Protein 7XFD (pdb70)

Secondary structure (DSSP, 8-state):
-------TT-EEEEEETT-HHHH-TT-SSS-HHHHSEEPPTTSEEEETTTEEEE-TT--HHHHHHHHHHHHTTTSSS--EEEEEEE--S-EEEEEESBTT-EEEE--SS--BHHHHHHHTT-B-TTB-TTSEEEEETTEEEEE-HHHHHHS--TTS--B--TT-EEEE-B-/-------TT-EEEEEETT-HHHH-TT-SSS-HHHHSEEPPTTSEEEETTTEEEE-TT--HHHHHHHHHHHHTTTSSS--EEEEEEE--S-EEEEEESBSS-EEEE--SS--BHHHHHHHTT-B-TTB-TTSEEEEETTEEEEE-HHHHHHS---SS--B--TT-EEEE-B-

Structure (mmCIF, N/CA/C/O backbone):
data_7XFD
#
_entry.id   7XFD
#
_cell.length_a   96.895
_cell.length_b   96.895
_cell.length_c   220.174
_cell.angle_alpha   90.000
_cell.angle_beta   90.000
_cell.angle_gamma   90.000
#
_symmetry.space_group_name_H-M   'I 4 2 2'
#
loop_
_entity.id
_entity.type
_entity.pdbx_description
1 polymer 'Polysaccharide export protein'
2 water water
#
loop_
_atom_site.group_PDB
_atom_site.id
_atom_site.type_symbol
_atom_site.label_atom_id
_atom_site.label_alt_id
_atom_site.label_comp_id
_atom_site.label_asym_id
_atom_site.label_entity_id
_atom_site.label_seq_id
_atom_site.pdbx_PDB_ins_code
_atom_site.Cartn_x
_atom_site.Cartn_y
_atom_site.Cartn_z
_atom_site.occupancy
_atom_site.B_iso_or_equiv
_atom_site.auth_seq_id
_atom_site.auth_comp_id
_atom_site.auth_asym_id
_atom_site.auth_atom_id
_atom_site.pdbx_PDB_model_num
ATOM 1 N N . ASN A 1 15 ? 19.73320 22.77501 33.05637 1.000 42.01893 82 ASN A N 1
ATOM 2 C CA . ASN A 1 15 ? 20.25869 21.45909 33.38575 1.000 39.93190 82 ASN A CA 1
ATOM 3 C C . ASN A 1 15 ? 21.75260 21.35988 33.08365 1.000 41.72806 82 ASN A C 1
ATOM 4 O O . ASN A 1 15 ? 22.42237 20.42919 33.54294 1.000 41.83147 82 ASN A O 1
ATOM 9 N N . TYR A 1 16 ? 22.27376 22.31391 32.31025 1.000 40.55283 83 TYR A N 1
ATOM 10 C CA . TYR A 1 16 ? 23.69016 22.30578 31.95950 1.000 35.14333 83 TYR A CA 1
ATOM 11 C C . TYR A 1 16 ? 24.54280 22.49580 33.21141 1.000 30.86212 83 TYR A C 1
ATOM 12 O O . TYR A 1 16 ? 24.34335 23.45195 33.96909 1.000 28.75039 83 TYR A O 1
ATOM 21 N N . GLN A 1 17 ? 25.51415 21.59917 33.40517 1.000 26.99023 84 GLN A N 1
ATOM 22 C CA . GLN A 1 17 ? 26.26803 21.48763 34.64941 1.000 28.74015 84 GLN A CA 1
ATOM 23 C C . GLN A 1 17 ? 27.73147 21.31013 34.24688 1.000 25.52470 84 GLN A C 1
ATOM 24 O O . GLN A 1 17 ? 28.05392 20.35021 33.54281 1.000 26.74552 84 GLN A O 1
ATOM 30 N N . TYR A 1 18 ? 28.62496 22.20955 34.65563 1.000 21.63837 85 TYR A N 1
ATOM 31 C CA . TYR A 1 18 ? 30.04449 21.94946 34.43051 1.000 17.78864 85 TYR A CA 1
ATOM 32 C C . TYR A 1 18 ? 30.58322 21.02514 35.51800 1.000 19.27654 85 TYR A C 1
ATOM 33 O O . TYR A 1 18 ? 30.09418 21.01755 36.65034 1.000 18.58454 85 TYR A O 1
ATOM 42 N N . ARG A 1 19 ? 31.58879 20.22713 35.16009 1.000 16.48214 86 ARG A N 1
ATOM 43 C CA . ARG A 1 19 ? 32.23309 19.32538 36.10287 1.000 18.83315 86 ARG A CA 1
ATOM 44 C C . ARG A 1 19 ? 33.74113 19.48719 36.00822 1.000 18.75513 86 ARG A C 1
ATOM 45 O O . ARG A 1 19 ? 34.30439 19.48494 34.90792 1.000 15.38144 86 ARG A O 1
ATOM 53 N N . VAL A 1 20 ? 34.38207 19.60660 37.17393 1.000 15.71311 87 VAL A N 1
ATOM 54 C CA . VAL A 1 20 ? 35.80051 19.92487 37.24726 1.000 15.82720 87 VAL A CA 1
ATOM 55 C C . VAL A 1 20 ? 36.62470 18.82473 36.59373 1.000 15.30898 87 VAL A C 1
ATOM 56 O O . VAL A 1 20 ? 36.31631 17.63152 36.70757 1.000 15.14169 87 VAL A O 1
ATOM 60 N N . GLY A 1 21 ? 37.66825 19.22824 35.87673 1.000 15.70734 88 GLY A N 1
ATOM 61 C CA . GLY A 1 21 ? 38.60732 18.28953 35.31658 1.000 18.60540 88 GLY A CA 1
ATOM 62 C C . GLY A 1 21 ? 40.02602 18.59708 35.74924 1.000 17.09425 88 GLY A C 1
ATOM 63 O O . GLY A 1 21 ? 40.30516 19.64687 36.33858 1.000 15.01034 88 GLY A O 1
ATOM 64 N N . PRO A 1 22 ? 40.95348 17.68594 35.45500 1.000 19.22238 89 PRO A N 1
ATOM 65 C CA . PRO A 1 22 ? 42.35486 17.90269 35.84581 1.000 18.01468 89 PRO A CA 1
ATOM 66 C C . PRO A 1 22 ? 42.95019 19.11369 35.14350 1.000 15.94070 89 PRO A C 1
ATOM 67 O O . PRO A 1 22 ? 42.70213 19.35305 33.96048 1.000 14.59474 89 PRO A O 1
ATOM 71 N N . GLY A 1 23 ? 43.74974 19.87818 35.88640 1.000 17.28795 90 GLY A N 1
ATOM 72 C CA . GLY A 1 23 ? 44.32556 21.10957 35.39729 1.000 15.25452 90 GLY A CA 1
ATOM 73 C C . GLY A 1 23 ? 43.52460 22.35836 35.71601 1.000 15.43359 90 GLY A C 1
ATOM 74 O O . GLY A 1 23 ? 44.08094 23.46288 35.65177 1.000 15.52942 90 GLY A O 1
ATOM 75 N N . ASP A 1 24 ? 42.23722 22.21864 36.04118 1.000 15.81136 91 ASP A N 1
ATOM 76 C CA . ASP A 1 24 ? 41.45567 23.36244 36.49488 1.000 14.19997 91 ASP A CA 1
ATOM 77 C C . ASP A 1 24 ? 42.09637 23.97168 37.73512 1.000 16.05319 91 ASP A C 1
ATOM 78 O O . ASP A 1 24 ? 42.73769 23.28285 38.53236 1.000 17.17405 91 ASP A O 1
ATOM 83 N N . VAL A 1 25 ? 41.91546 25.27671 37.89997 1.000 15.82592 92 VAL A N 1
ATOM 84 C CA . VAL A 1 25 ? 42.35337 25.98472 39.09494 1.000 15.79150 92 VAL A CA 1
ATOM 85 C C . VAL A 1 25 ? 41.11000 26.46122 39.82709 1.000 15.30170 92 VAL A C 1
ATOM 86 O O . VAL A 1 25 ? 40.35111 27.28495 39.30197 1.000 14.66403 92 VAL A O 1
ATOM 90 N N . LEU A 1 26 ? 40.90615 25.95829 41.03882 1.000 14.63093 93 LEU A N 1
ATOM 91 C CA . LEU A 1 26 ? 39.71559 26.28023 41.80798 1.000 15.50946 93 LEU A CA 1
ATOM 92 C C . LEU A 1 26 ? 40.01220 27.37345 42.82628 1.000 16.48032 93 LEU A C 1
ATOM 93 O O . LEU A 1 26 ? 41.15256 27.55680 43.26267 1.000 14.00936 93 LEU A O 1
ATOM 98 N N . ASN A 1 27 ? 38.96042 28.10013 43.19394 1.000 13.81675 94 ASN A N 1
ATOM 99 C CA . ASN A 1 27 ? 39.03589 29.21909 44.11916 1.000 12.80418 94 ASN A CA 1
ATOM 100 C C . ASN A 1 27 ? 38.04562 28.95459 45.24399 1.000 14.70052 94 ASN A C 1
ATOM 101 O O . ASN A 1 27 ? 36.83732 28.86448 45.00285 1.000 14.16802 94 ASN A O 1
ATOM 106 N N . VAL A 1 28 ? 38.55702 28.80636 46.46223 1.000 12.53217 95 VAL A N 1
ATOM 107 C CA . VAL A 1 28 ? 37.75315 28.46498 47.63053 1.000 13.62790 95 VAL A CA 1
ATOM 108 C C . VAL A 1 28 ? 37.67348 29.69115 48.52711 1.000 12.48679 95 VAL A C 1
ATOM 109 O O . VAL A 1 28 ? 38.70479 30.22825 48.95046 1.000 10.50078 95 VAL A O 1
ATOM 113 N N . THR A 1 29 ? 36.45644 30.12676 48.83113 1.000 10.66079 96 THR A N 1
ATOM 114 C CA . THR A 1 29 ? 36.23266 31.27756 49.69915 1.000 12.39546 96 THR A CA 1
ATOM 115 C C . THR A 1 29 ? 35.72214 30.77417 51.04321 1.000 13.32582 96 THR A C 1
ATOM 116 O O . THR A 1 29 ? 34.72859 30.04170 51.09682 1.000 12.21302 96 THR A O 1
ATOM 120 N N . VAL A 1 30 ? 36.41531 31.14409 52.11981 1.000 12.62263 97 VAL A N 1
ATOM 121 C CA . VAL A 1 30 ? 36.01752 30.78867 53.47743 1.000 11.14254 97 VAL A CA 1
ATOM 122 C C . VAL A 1 30 ? 35.82409 32.09482 54.23328 1.000 11.83216 97 VAL A C 1
ATOM 123 O O . VAL A 1 30 ? 36.79489 32.72018 54.67552 1.000 11.43053 97 VAL A O 1
ATOM 127 N N . TRP A 1 31 ? 34.57267 32.51777 54.38068 1.000 11.73159 98 TRP A N 1
ATOM 128 C CA . TRP A 1 31 ? 34.30725 33.78542 55.04342 1.000 14.42809 98 TRP A CA 1
ATOM 129 C C . TRP A 1 31 ? 34.81196 33.73832 56.47981 1.000 14.84896 98 TRP A C 1
ATOM 130 O O . TRP A 1 31 ? 34.79972 32.68839 57.13177 1.000 13.79475 98 TRP A O 1
ATOM 141 N N . ASP A 1 32 ? 35.30262 34.88681 56.94614 1.000 13.70798 99 ASP A N 1
ATOM 142 C CA . ASP A 1 32 ? 35.91499 35.08791 58.25658 1.000 16.90099 99 ASP A CA 1
ATOM 143 C C . ASP A 1 32 ? 37.28125 34.42471 58.37671 1.000 17.48418 99 ASP A C 1
ATOM 144 O O . ASP A 1 32 ? 37.83489 34.37181 59.47960 1.000 15.95527 99 ASP A O 1
ATOM 149 N N . HIS A 1 33 ? 37.85299 33.92561 57.28058 1.000 14.46332 100 HIS A N 1
ATOM 150 C CA . HIS A 1 33 ? 39.13456 33.21682 57.32235 1.000 14.95390 100 HIS A CA 1
ATOM 151 C C . HIS A 1 33 ? 39.98924 33.60309 56.12402 1.000 15.44806 100 HIS A C 1
ATOM 152 O O . HIS A 1 33 ? 40.22879 32.79615 55.21603 1.000 15.49998 100 HIS A O 1
ATOM 159 N N . PRO A 1 34 ? 40.49693 34.84051 56.10534 1.000 12.78111 101 PRO A N 1
ATOM 160 C CA . PRO A 1 34 ? 41.36567 35.25830 54.99109 1.000 11.80154 101 PRO A CA 1
ATOM 161 C C . PRO A 1 34 ? 42.67882 34.49959 54.93539 1.000 14.40355 101 PRO A C 1
ATOM 162 O O . PRO A 1 34 ? 43.31584 34.47038 53.87172 1.000 11.48635 101 PRO A O 1
ATOM 166 N N . GLU A 1 35 ? 43.10430 33.88362 56.04459 1.000 14.34253 102 GLU A N 1
ATOM 167 C CA . GLU A 1 35 ? 44.28051 33.02207 56.02343 1.000 14.67404 102 GLU A CA 1
ATOM 168 C C . GLU A 1 35 ? 44.06472 31.79046 55.15172 1.000 16.01367 102 GLU A C 1
ATOM 169 O O . GLU A 1 35 ? 45.04170 31.20615 54.66344 1.000 15.83446 102 GLU A O 1
ATOM 175 N N . LEU A 1 36 ? 42.81064 31.38663 54.94973 1.000 13.32405 103 LEU A N 1
ATOM 176 C CA . LEU A 1 36 ? 42.43893 30.31558 54.03473 1.000 12.58299 103 LEU A CA 1
ATOM 177 C C . LEU A 1 36 ? 42.06198 30.83163 52.65184 1.000 14.95403 103 LEU A C 1
ATOM 178 O O . LEU A 1 36 ? 42.47965 30.25134 51.64383 1.000 12.73055 103 LEU A O 1
ATOM 183 N N . THR A 1 37 ? 41.29388 31.92375 52.58640 1.000 14.12078 104 THR A N 1
ATOM 184 C CA . THR A 1 37 ? 40.83812 32.44359 51.30152 1.000 14.07929 104 THR A CA 1
ATOM 185 C C . THR A 1 37 ? 41.98418 33.05727 50.51022 1.000 14.29256 104 THR A C 1
ATOM 186 O O . THR A 1 37 ? 42.05343 32.90184 49.28452 1.000 13.94199 104 THR A O 1
ATOM 190 N N . THR A 1 38 ? 42.88118 33.77149 51.18564 1.000 14.97979 105 THR A N 1
ATOM 191 C CA . THR A 1 38 ? 43.98407 34.47904 50.53713 1.000 13.80690 105 THR A CA 1
ATOM 192 C C . THR A 1 38 ? 45.28798 34.17810 51.26600 1.000 15.33898 105 THR A C 1
ATOM 193 O O . THR A 1 38 ? 45.84617 35.03991 51.95645 1.000 14.23492 105 THR A O 1
ATOM 197 N N . PRO A 1 39 ? 45.81245 32.95756 51.11975 1.000 15.81368 106 PRO A N 1
ATOM 198 C CA . PRO A 1 39 ? 47.08025 32.63459 51.78983 1.000 15.47420 106 PRO A CA 1
ATOM 199 C C . PRO A 1 39 ? 48.26519 33.40144 51.22938 1.000 15.45888 106 PRO A C 1
ATOM 200 O O . PRO A 1 39 ? 49.24171 33.62236 51.95737 1.000 7.62883 106 PRO A O 1
ATOM 204 N N . ALA A 1 40 ? 48.21157 33.81823 49.96291 1.000 10.42209 107 ALA A N 1
ATOM 205 C CA . ALA A 1 40 ? 49.29199 34.57496 49.34525 1.000 11.11361 107 ALA A CA 1
ATOM 206 C C . ALA A 1 40 ? 48.95484 36.05596 49.19626 1.000 13.86567 107 ALA A C 1
ATOM 207 O O . ALA A 1 40 ? 49.56340 36.74441 48.36889 1.000 16.23494 107 ALA A O 1
ATOM 209 N N . GLY A 1 41 ? 48.00314 36.56431 49.98641 1.000 13.85346 108 GLY A N 1
ATOM 210 C CA . GLY A 1 41 ? 47.62465 37.96364 49.92210 1.000 12.84935 108 GLY A CA 1
ATOM 211 C C . GLY A 1 41 ? 46.46361 38.23412 48.97999 1.000 13.75234 108 GLY A C 1
ATOM 212 O O . GLY A 1 41 ? 45.91699 37.34572 48.31909 1.000 13.84097 108 GLY A O 1
ATOM 213 N N . GLN A 1 42 ? 46.09921 39.51403 48.91228 1.000 13.57554 109 GLN A N 1
ATOM 214 C CA . GLN A 1 42 ? 44.92856 39.98665 48.18516 1.000 16.71527 109 GLN A CA 1
ATOM 215 C C . GLN A 1 42 ? 45.23089 40.47352 46.77478 1.000 17.05773 109 GLN A C 1
ATOM 216 O O . GLN A 1 42 ? 44.28727 40.71838 46.01565 1.000 18.68523 109 GLN A O 1
ATOM 222 N N . TYR A 1 43 ? 46.50599 40.64533 46.41310 1.000 17.41480 110 TYR A N 1
ATOM 223 C CA . TYR A 1 43 ? 46.84588 41.31364 45.15776 1.000 19.75988 110 TYR A CA 1
ATOM 224 C C . TYR A 1 43 ? 46.84006 40.34703 43.97924 1.000 20.14620 110 TYR A C 1
ATOM 225 O O . TYR A 1 43 ? 46.26613 40.65053 42.92839 1.000 20.92610 110 TYR A O 1
ATOM 234 N N . ARG A 1 44 ? 47.48844 39.19201 44.12507 1.000 18.24612 111 ARG A N 1
ATOM 235 C CA . ARG A 1 44 ? 47.54252 38.23208 43.03168 1.000 17.81852 111 ARG A CA 1
ATOM 236 C C . ARG A 1 44 ? 46.14341 37.73585 42.68317 1.000 16.96308 111 ARG A C 1
ATOM 237 O O . ARG A 1 44 ? 45.26526 37.62610 43.54237 1.000 19.38595 111 ARG A O 1
ATOM 245 N N . SER A 1 45 ? 45.94134 37.44177 41.40170 1.000 18.59196 112 SER A N 1
ATOM 246 C CA . SER A 1 45 ? 44.64824 36.97494 40.92632 1.000 22.72153 112 SER A CA 1
ATOM 247 C C . SER A 1 45 ? 44.32226 35.59923 41.50496 1.000 21.51719 112 SER A C 1
ATOM 248 O O . SER A 1 45 ? 45.20363 34.85228 41.94490 1.000 19.24653 112 SER A O 1
ATOM 251 N N . SER A 1 46 ? 43.02847 35.26349 41.49645 1.000 18.79779 113 SER A N 1
ATOM 252 C CA . SER A 1 46 ? 42.61501 33.97287 42.03823 1.000 21.50032 113 SER A CA 1
ATOM 253 C C . SER A 1 46 ? 43.18413 32.81965 41.22318 1.000 19.75847 113 SER A C 1
ATOM 254 O O . SER A 1 46 ? 43.40031 31.72747 41.76000 1.000 18.16590 113 SER A O 1
ATOM 257 N N . SER A 1 47 ? 43.45554 33.04150 39.93571 1.000 21.55060 114 SER A N 1
ATOM 258 C CA . SER A 1 47 ? 44.05061 31.97601 39.13526 1.000 25.63080 114 SER A CA 1
ATOM 259 C C . SER A 1 47 ? 45.49871 31.71684 39.53606 1.000 21.17303 114 SER A C 1
ATOM 260 O O . SER A 1 47 ? 45.94862 30.56653 39.50351 1.000 23.40944 114 SER A O 1
ATOM 263 N N . ASP A 1 48 ? 46.23095 32.75766 39.93779 1.000 20.73806 115 ASP A N 1
ATOM 264 C CA . ASP A 1 48 ? 47.62113 32.62357 40.35514 1.000 21.09096 115 ASP A CA 1
ATOM 265 C C . ASP A 1 48 ? 47.78222 32.19315 41.80983 1.000 23.77425 115 ASP A C 1
ATOM 266 O O . ASP A 1 48 ? 48.91041 31.91324 42.23185 1.000 23.40933 115 ASP A O 1
ATOM 271 N N . THR A 1 49 ? 46.69398 32.13077 42.58389 1.000 19.88965 116 THR A N 1
ATOM 272 C CA . THR A 1 49 ? 46.74739 31.70950 43.97758 1.000 19.71623 116 THR A CA 1
ATOM 273 C C . THR A 1 49 ? 45.85721 30.51103 44.27490 1.000 21.41942 116 THR A C 1
ATOM 274 O O . THR A 1 49 ? 45.81493 30.06341 45.42500 1.000 23.56462 116 THR A O 1
ATOM 278 N N . GLY A 1 50 ? 45.15163 29.97916 43.28218 1.000 21.29955 117 GLY A N 1
ATOM 279 C CA . GLY A 1 50 ? 44.13848 28.97629 43.51266 1.000 20.07681 117 GLY A CA 1
ATOM 280 C C . GLY A 1 50 ? 44.69913 27.57299 43.65609 1.000 21.05412 117 GLY A C 1
ATOM 281 O O . GLY A 1 50 ? 45.90744 27.34009 43.71941 1.000 18.44709 117 GLY A O 1
ATOM 282 N N . ASN A 1 51 ? 43.77574 26.61506 43.69141 1.000 19.11985 118 ASN A N 1
ATOM 283 C CA . ASN A 1 51 ? 44.08140 25.22491 44.00570 1.000 16.82097 118 ASN A CA 1
ATOM 284 C C . ASN A 1 51 ? 44.11704 24.42463 42.70763 1.000 15.85881 118 ASN A C 1
ATOM 285 O O . ASN A 1 51 ? 43.09385 24.27817 42.03234 1.000 16.84593 118 ASN A O 1
ATOM 290 N N . TRP A 1 52 ? 45.29122 23.90514 42.36364 1.000 14.45021 119 TRP A N 1
ATOM 291 C CA . TRP A 1 52 ? 45.43524 23.12904 41.13899 1.000 17.81472 119 T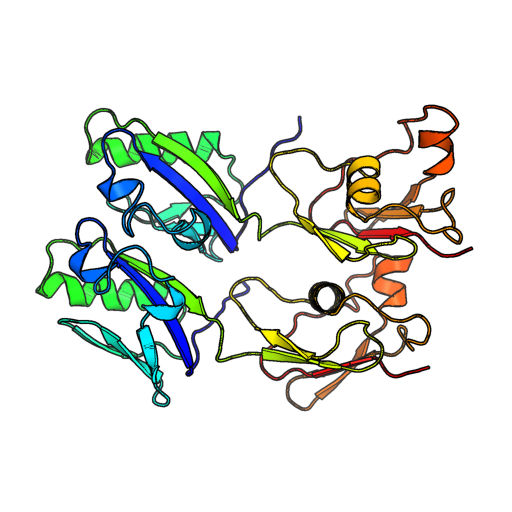RP A CA 1
ATOM 292 C C . TRP A 1 52 ? 44.84224 21.73838 41.31771 1.000 16.72958 119 TRP A C 1
ATOM 293 O O . TRP A 1 52 ? 45.09549 21.06637 42.32375 1.000 17.52661 119 TRP A O 1
ATOM 304 N N . VAL A 1 53 ? 44.07148 21.29630 40.33164 1.000 14.27650 120 VAL A N 1
ATOM 305 C CA . VAL A 1 53 ? 43.56243 19.93036 40.29961 1.000 13.33147 120 VAL A CA 1
ATOM 306 C C . VAL A 1 53 ? 44.62145 19.04534 39.65305 1.000 14.15388 120 VAL A C 1
ATOM 307 O O . VAL A 1 53 ? 45.00596 19.26681 38.49977 1.000 15.30786 120 VAL A O 1
ATOM 311 N N . GLN A 1 54 ? 45.09597 18.04758 40.39986 1.000 16.51728 121 GLN A N 1
ATOM 312 C CA . GLN A 1 54 ? 46.14967 17.14422 39.96052 1.000 17.33985 121 GLN A CA 1
ATOM 313 C C . GLN A 1 54 ? 45.61076 16.09074 38.99005 1.000 18.68614 121 GLN A C 1
ATOM 314 O O . GLN A 1 54 ? 44.39878 15.87682 38.89926 1.000 18.87837 121 GLN A O 1
ATOM 320 N N . PRO A 1 55 ? 46.49690 15.42092 38.24177 1.000 19.02077 122 PRO A N 1
ATOM 321 C CA . PRO A 1 55 ? 46.01986 14.44313 37.24623 1.000 21.38975 122 PRO A CA 1
ATOM 322 C C . PRO A 1 55 ? 45.16697 13.32406 37.82225 1.000 18.58657 122 PRO A C 1
ATOM 323 O O . PRO A 1 55 ? 44.28808 12.81226 37.11767 1.000 19.78139 122 PRO A O 1
ATOM 327 N N . ASP A 1 56 ? 45.38912 12.92725 39.07463 1.000 18.80432 123 ASP A N 1
ATOM 328 C CA . ASP A 1 56 ? 44.57331 11.88394 39.68149 1.000 21.10608 123 ASP A CA 1
ATOM 329 C C . ASP A 1 56 ? 43.20176 12.38831 40.10954 1.000 21.71611 123 ASP A C 1
ATOM 330 O O . ASP A 1 56 ? 42.42852 11.62067 40.69145 1.000 20.92037 123 ASP A O 1
ATOM 335 N N . GLY A 1 57 ? 42.88653 13.65454 39.84120 1.000 21.67398 124 GLY A N 1
ATOM 336 C CA . GLY A 1 57 ? 41.57465 14.19840 40.10509 1.000 19.59876 124 GLY A CA 1
ATOM 337 C C . GLY A 1 57 ? 41.42004 14.89641 41.43498 1.000 18.76178 124 GLY A C 1
ATOM 338 O O . GLY A 1 57 ? 40.32056 15.38182 41.73528 1.000 18.55229 124 GLY A O 1
ATOM 339 N N . THR A 1 58 ? 42.47606 14.96921 42.23530 1.000 17.92773 125 THR A N 1
ATOM 340 C CA . THR A 1 58 ? 42.40743 15.54952 43.56419 1.000 17.54470 125 THR A CA 1
ATOM 341 C C . THR A 1 58 ? 43.05928 16.92365 43.58860 1.000 18.32108 125 THR A C 1
ATOM 342 O O . THR A 1 58 ? 43.87206 17.27614 42.72775 1.000 16.75204 125 THR A O 1
ATOM 346 N N . MET A 1 59 ? 42.67452 17.69882 44.59605 1.000 17.17117 126 MET A N 1
ATOM 347 C CA . MET A 1 59 ? 43.36008 18.92252 44.96512 1.000 16.35762 126 MET A CA 1
ATOM 348 C C . MET A 1 59 ? 43.67733 18.84930 46.44943 1.000 16.49870 126 MET A C 1
ATOM 349 O O . MET A 1 59 ? 42.99822 18.15498 47.20940 1.000 15.66709 126 MET A O 1
ATOM 354 N N . PHE A 1 60 ? 44.71368 19.56468 46.86223 1.000 18.46307 127 PHE A N 1
ATOM 355 C CA . PHE A 1 60 ? 45.00498 19.70815 48.27889 1.000 16.89804 127 PHE A CA 1
ATOM 356 C C . PHE A 1 60 ? 44.24663 20.91064 48.82196 1.000 14.66384 127 PHE A C 1
ATOM 357 O O . PHE A 1 60 ? 44.22999 21.97843 48.19957 1.000 12.28388 127 PHE A O 1
ATOM 365 N N . TYR A 1 61 ? 43.60153 20.72689 49.97003 1.000 13.11276 128 TYR A N 1
ATOM 366 C CA . TYR A 1 61 ? 43.10768 21.85957 50.72615 1.000 13.18632 128 TYR A CA 1
ATOM 367 C C . TYR A 1 61 ? 43.61554 21.74153 52.15554 1.000 11.72496 128 TYR A C 1
ATOM 368 O O . TYR A 1 61 ? 43.65397 20.63207 52.70756 1.000 12.85209 128 TYR A O 1
ATOM 377 N N . PRO A 1 62 ? 44.03084 22.85161 52.76920 1.000 11.61341 129 PRO A N 1
ATOM 378 C CA . PRO A 1 62 ? 44.65253 22.77583 54.09793 1.000 13.76219 129 PRO A CA 1
ATOM 379 C C . PRO A 1 62 ? 43.73567 22.12331 55.12475 1.000 14.69728 129 PRO A C 1
ATOM 380 O O . PRO A 1 62 ? 42.50931 22.25003 55.06101 1.000 10.43126 129 PRO A O 1
ATOM 384 N N . TYR A 1 63 ? 44.36005 21.39970 56.05981 1.000 14.40311 130 TYR A N 1
ATOM 385 C CA . TYR A 1 63 ? 43.72178 20.72196 57.18806 1.000 17.42193 130 TYR A CA 1
ATOM 386 C C . TYR A 1 63 ? 42.94225 19.47848 56.76682 1.000 17.56473 130 TYR A C 1
ATOM 387 O O . TYR A 1 63 ? 43.07040 18.42299 57.39696 1.000 17.09811 130 TYR A O 1
ATOM 396 N N . ILE A 1 64 ? 42.14686 19.56805 55.70299 1.000 15.84537 131 ILE A N 1
ATOM 397 C CA . ILE A 1 64 ? 41.32901 18.42363 55.32124 1.000 14.86845 131 ILE A CA 1
ATOM 398 C C . ILE A 1 64 ? 42.06171 17.46058 54.39700 1.000 15.04164 131 ILE A C 1
ATOM 399 O O . ILE A 1 64 ? 41.62665 16.30885 54.25232 1.000 17.44583 131 ILE A O 1
ATOM 404 N N . GLY A 1 65 ? 43.16640 17.88567 53.78689 1.000 13.43456 132 GLY A N 1
ATOM 405 C CA . GLY A 1 65 ? 43.93562 17.01327 52.92465 1.000 14.23938 132 GLY A CA 1
ATOM 406 C C . GLY A 1 65 ? 43.47002 17.00404 51.48125 1.000 17.46343 132 GLY A C 1
ATOM 407 O O . GLY A 1 65 ? 43.09055 18.04444 50.93361 1.000 14.39805 132 GLY A O 1
ATOM 408 N N . LYS A 1 66 ? 43.49113 15.83142 50.85201 1.000 15.16272 133 LYS A N 1
ATOM 409 C CA . LYS A 1 66 ? 43.14930 15.73338 49.44266 1.000 18.28096 133 LYS A CA 1
ATOM 410 C C . LYS A 1 66 ? 41.64115 15.67520 49.24073 1.000 18.25316 133 LYS A C 1
ATOM 411 O O . LYS A 1 66 ? 40.92114 14.97830 49.96077 1.000 17.10877 133 LYS A O 1
ATOM 417 N N . VAL A 1 67 ? 41.17077 16.42689 48.25365 1.000 16.04781 134 VAL A N 1
ATOM 418 C CA . VAL A 1 67 ? 39.75675 16.52945 47.93188 1.000 18.84429 134 VAL A CA 1
ATOM 419 C C . VAL A 1 67 ? 39.57025 16.03619 46.50623 1.000 17.53453 134 VAL A C 1
ATOM 420 O O . VAL A 1 67 ? 40.12303 16.62060 45.56624 1.000 17.86214 134 VAL A O 1
ATOM 424 N N . HIS A 1 68 ? 38.79894 14.96415 46.34483 1.000 17.23689 135 HIS A N 1
ATOM 425 C CA . HIS A 1 68 ? 38.47622 14.46732 45.01265 1.000 20.31031 135 HIS A CA 1
ATOM 426 C C . HIS A 1 68 ? 37.45580 15.39300 44.36486 1.000 19.38350 135 HIS A C 1
ATOM 427 O O . HIS A 1 68 ? 36.32646 15.51800 44.84862 1.000 18.82198 135 HIS A O 1
ATOM 434 N N . VAL A 1 69 ? 37.84946 16.04477 43.27469 1.000 17.88412 136 VAL A N 1
ATOM 435 C CA . VAL A 1 69 ? 37.01399 17.06663 42.65801 1.000 16.97802 136 VAL A CA 1
ATOM 436 C C . VAL A 1 69 ? 36.68408 16.77836 41.20020 1.000 18.26047 136 VAL A C 1
ATOM 437 O O . VAL A 1 69 ? 35.72778 17.37113 40.67434 1.000 15.43575 136 VAL A O 1
ATOM 441 N N . VAL A 1 70 ? 37.43172 15.91408 40.51198 1.000 19.24902 137 VAL A N 1
ATOM 442 C CA . VAL A 1 70 ? 37.14383 15.64119 39.10808 1.000 18.73585 137 VAL A CA 1
ATOM 443 C C . VAL A 1 70 ? 35.83312 14.87730 38.99707 1.000 18.30371 137 VAL A C 1
ATOM 444 O O . VAL A 1 70 ? 35.57472 13.94008 39.76212 1.000 17.22162 137 VAL A O 1
ATOM 448 N N . GLY A 1 71 ? 34.98721 15.29651 38.05285 1.000 18.18519 138 GLY A N 1
ATOM 449 C CA . GLY A 1 71 ? 33.66608 14.73711 37.88362 1.000 18.18819 138 GLY A CA 1
ATOM 450 C C . GLY A 1 71 ? 32.60210 15.34840 38.76722 1.000 19.80336 138 GLY A C 1
ATOM 451 O O . GLY A 1 71 ? 31.41584 15.03543 38.58912 1.000 20.46838 138 GLY A O 1
ATOM 452 N N . LYS A 1 72 ? 32.97695 16.21409 39.70300 1.000 17.97848 139 LYS A N 1
ATOM 453 C CA . LYS A 1 72 ? 32.04158 16.79295 40.65279 1.000 16.57525 139 LYS A CA 1
ATOM 454 C C . LYS A 1 72 ? 31.65129 18.20867 40.24137 1.000 16.36026 139 LYS A C 1
ATOM 455 O O . LYS A 1 72 ? 32.40419 18.91452 39.56560 1.000 17.47477 139 LYS A O 1
ATOM 461 N N . THR A 1 73 ? 30.45261 18.61452 40.64870 1.000 14.02852 140 THR A N 1
ATOM 462 C CA . THR A 1 73 ? 30.02016 19.98445 40.44437 1.000 17.25136 140 THR A CA 1
ATOM 463 C C . THR A 1 73 ? 30.56320 20.87567 41.55804 1.000 16.21612 140 THR A C 1
ATOM 464 O O . THR A 1 73 ? 31.11669 20.40678 42.55703 1.000 13.51538 140 THR A O 1
ATOM 468 N N . LEU A 1 74 ? 30.40157 22.18740 41.37228 1.000 14.50960 141 LEU A N 1
ATOM 469 C CA . LEU A 1 74 ? 30.90601 23.13418 42.36069 1.000 14.86779 141 LEU A CA 1
ATOM 470 C C . LEU A 1 74 ? 30.18398 22.97805 43.69243 1.000 13.58928 141 LEU A C 1
ATOM 471 O O . LEU A 1 74 ? 30.81775 23.00636 44.75564 1.000 11.49686 141 LEU A O 1
ATOM 476 N N . ALA A 1 75 ? 28.85993 22.80737 43.65532 1.000 13.15448 142 ALA A N 1
ATOM 477 C CA . ALA A 1 75 ? 28.10650 22.63765 44.89311 1.000 14.12147 142 ALA A CA 1
ATOM 478 C C . ALA A 1 75 ? 28.49874 21.34755 45.60019 1.000 13.49329 142 ALA A C 1
ATOM 479 O O . ALA A 1 75 ? 28.56407 21.30344 46.83501 1.000 11.78475 142 ALA A O 1
ATOM 481 N N . GLU A 1 76 ? 28.77547 20.29120 44.83209 1.000 13.17505 143 GLU A N 1
ATOM 482 C CA . GLU A 1 76 ? 29.18239 19.02677 45.43262 1.000 14.30278 143 GLU A CA 1
ATOM 483 C C . GLU A 1 76 ? 30.54560 19.14937 46.10561 1.000 13.91155 143 GLU A C 1
ATOM 484 O O . GLU A 1 76 ? 30.75941 18.59665 47.19189 1.000 12.70675 143 GLU A O 1
ATOM 490 N N . ILE A 1 77 ? 31.48146 19.86011 45.46749 1.000 11.16163 144 ILE A N 1
ATOM 491 C CA . ILE A 1 77 ? 32.77129 20.13617 46.09127 1.000 13.44674 144 ILE A CA 1
ATOM 492 C C . ILE A 1 77 ? 32.58389 21.00843 47.32416 1.000 11.78695 144 ILE A C 1
ATOM 493 O O . ILE A 1 77 ? 33.23018 20.79989 48.35955 1.000 8.84551 144 ILE A O 1
ATOM 498 N N . ARG A 1 78 ? 31.70625 22.00878 47.22106 1.000 10.21098 145 ARG A N 1
ATOM 499 C CA . ARG A 1 78 ? 31.36536 22.84921 48.36097 1.000 11.85373 145 ARG A CA 1
ATOM 500 C C . ARG A 1 78 ? 30.87835 22.01061 49.53884 1.000 11.92014 145 ARG A C 1
ATOM 501 O O . ARG A 1 78 ? 31.34784 22.18041 50.67017 1.000 11.88201 145 ARG A O 1
ATOM 509 N N . SER A 1 79 ? 29.93948 21.09030 49.28807 1.000 11.31052 146 SER A N 1
ATOM 510 C CA . SER A 1 79 ? 29.45883 20.20550 50.34914 1.000 15.36556 146 SER A CA 1
ATOM 511 C C . SER A 1 79 ? 30.59355 19.39396 50.95164 1.000 13.00689 146 SER A C 1
ATOM 512 O O . SER A 1 79 ? 30.68779 19.25580 52.17545 1.000 10.67483 146 SER A O 1
ATOM 515 N N . ASP A 1 80 ? 31.45593 18.83831 50.10065 1.000 15.47038 147 ASP A N 1
ATOM 516 C CA . ASP A 1 80 ? 32.56321 18.01720 50.57360 1.000 14.59158 147 ASP A CA 1
ATOM 517 C C . ASP A 1 80 ? 33.51362 18.82509 51.45309 1.000 13.17977 147 ASP A C 1
ATOM 518 O O . ASP A 1 80 ? 33.85621 18.40970 52.56690 1.000 10.87975 147 ASP A O 1
ATOM 523 N N . ILE A 1 81 ? 33.94225 19.99214 50.97308 1.000 12.02041 148 ILE A N 1
ATOM 524 C CA . ILE A 1 81 ? 34.92561 20.77325 51.71620 1.000 13.75053 148 ILE A CA 1
ATOM 525 C C . ILE A 1 81 ? 34.31541 21.33029 52.99806 1.000 13.48579 148 ILE A C 1
ATOM 526 O O . ILE A 1 81 ? 34.94767 21.31095 54.06247 1.000 11.51903 148 ILE A O 1
ATOM 531 N N . THR A 1 82 ? 33.07395 21.81924 52.92495 1.000 12.01327 149 THR A N 1
ATOM 532 C CA . THR A 1 82 ? 32.45475 22.42610 54.09996 1.000 13.68271 149 THR A CA 1
ATOM 533 C C . THR A 1 82 ? 32.35738 21.43678 55.25433 1.000 14.04198 149 THR A C 1
ATOM 534 O O . THR A 1 82 ? 32.67400 21.77654 56.40068 1.000 8.68831 149 THR A O 1
ATOM 538 N N . GLY A 1 83 ? 31.93671 20.20326 54.97259 1.000 10.69859 150 GLY A N 1
ATOM 539 C CA . GLY A 1 83 ? 31.78549 19.23339 56.04354 1.000 14.92061 150 GLY A CA 1
ATOM 540 C C . GLY A 1 83 ? 33.10073 18.89459 56.71762 1.000 11.27429 150 GLY A C 1
ATOM 541 O O . GLY A 1 83 ? 33.17908 18.80773 57.94524 1.000 12.42564 150 GLY A O 1
ATOM 542 N N . ARG A 1 84 ? 34.15449 18.70954 55.92906 1.000 11.58459 151 ARG A N 1
ATOM 543 C CA . ARG A 1 84 ? 35.42955 18.31172 56.51387 1.000 16.39975 151 ARG A CA 1
ATOM 544 C C . ARG A 1 84 ? 36.11763 19.46486 57.23409 1.000 15.22770 151 ARG A C 1
ATOM 545 O O . ARG A 1 84 ? 36.80891 19.23676 58.23298 1.000 15.64491 151 ARG A O 1
ATOM 553 N N . LEU A 1 85 ? 35.93292 20.70003 56.76335 1.000 12.24738 152 LEU A N 1
ATOM 554 C CA . LEU A 1 85 ? 36.50631 21.84809 57.45498 1.000 14.03994 152 LEU A CA 1
ATOM 555 C C . LEU A 1 85 ? 35.87587 22.08886 58.81857 1.000 14.39354 152 LEU A C 1
ATOM 556 O O . LEU A 1 85 ? 36.48274 22.76876 59.65221 1.000 13.14383 152 LEU A O 1
ATOM 561 N N . ALA A 1 86 ? 34.66963 21.56603 59.05497 1.000 15.53899 153 ALA A N 1
ATOM 562 C CA . ALA A 1 86 ? 34.01226 21.73573 60.34563 1.000 15.94261 153 ALA A CA 1
ATOM 563 C C . ALA A 1 86 ? 34.79923 21.09453 61.47911 1.000 15.58932 153 ALA A C 1
ATOM 564 O O . ALA A 1 86 ? 34.64314 21.49692 62.63734 1.000 14.39478 153 ALA A O 1
ATOM 566 N N . THR A 1 87 ? 35.64566 20.11273 61.16856 1.000 15.08608 154 THR A N 1
ATOM 567 C CA . THR A 1 87 ? 36.52853 19.54071 62.17737 1.000 16.49700 154 THR A CA 1
ATOM 568 C C . THR A 1 87 ? 37.53047 20.56770 62.69328 1.000 15.87373 154 THR A C 1
ATOM 569 O O . THR A 1 87 ? 37.95877 20.48683 63.84815 1.000 17.53507 154 THR A O 1
ATOM 573 N N . TYR A 1 88 ? 37.89735 21.55212 61.86819 1.000 14.09848 155 TYR A N 1
ATOM 574 C CA . TYR A 1 88 ? 38.94381 22.50134 62.22031 1.000 15.24555 155 TYR A CA 1
ATOM 575 C C . TYR A 1 88 ? 38.45027 23.92947 62.37090 1.000 15.51213 155 TYR A C 1
ATOM 576 O O . TYR A 1 88 ? 39.11274 24.72651 63.04118 1.000 17.17846 155 TYR A O 1
ATOM 585 N N . ILE A 1 89 ? 37.31029 24.26205 61.77611 1.000 17.42640 156 ILE A N 1
ATOM 586 C CA . ILE A 1 89 ? 36.74350 25.60089 61.79964 1.000 18.56176 156 ILE A CA 1
ATOM 587 C C . ILE A 1 89 ? 35.29710 25.48295 62.25147 1.000 18.50731 156 ILE A C 1
ATOM 588 O O . ILE A 1 89 ? 34.57092 24.58990 61.80207 1.000 19.96902 156 ILE A O 1
ATOM 593 N N . ALA A 1 90 ? 34.87940 26.37791 63.14103 1.000 18.66425 157 ALA A N 1
ATOM 594 C CA . ALA A 1 90 ? 33.51155 26.36021 63.64416 1.000 20.57653 157 ALA A CA 1
ATOM 595 C C . ALA A 1 90 ? 32.52999 26.73733 62.53768 1.000 17.78504 157 ALA A C 1
ATOM 596 O O . ALA A 1 90 ? 32.58007 27.85477 62.01621 1.000 17.76653 157 ALA A O 1
ATOM 598 N N . ASP A 1 91 ? 31.64669 25.80583 62.18411 1.000 19.12040 158 ASP A N 1
ATOM 599 C CA . ASP A 1 91 ? 30.55383 26.04839 61.24513 1.000 18.39716 158 ASP A CA 1
ATOM 600 C C . ASP A 1 91 ? 31.00967 26.80388 59.99487 1.000 17.56352 158 ASP A C 1
ATOM 601 O O . ASP A 1 91 ? 30.54044 27.92185 59.73226 1.000 15.56660 158 ASP A O 1
ATOM 606 N N . PRO A 1 92 ? 31.91342 26.23122 59.20127 1.000 16.52287 159 PRO A N 1
ATOM 607 C CA . PRO A 1 92 ? 32.54910 27.00680 58.12792 1.000 15.60534 159 PRO A CA 1
ATOM 608 C C . PRO A 1 92 ? 31.56299 27.40589 57.03811 1.000 16.10358 159 PRO A C 1
ATOM 609 O O . PRO A 1 92 ? 30.68778 26.63051 56.64320 1.000 16.03801 159 PRO A O 1
ATOM 613 N N . GLN A 1 93 ? 31.71215 28.64487 56.56580 1.000 14.21240 160 GLN A N 1
ATOM 614 C CA . GLN A 1 93 ? 30.93048 29.19582 55.46450 1.000 12.43527 160 GLN A CA 1
ATOM 615 C C . GLN A 1 93 ? 31.84116 29.24234 54.24319 1.000 13.38204 160 GLN A C 1
ATOM 616 O O . GLN A 1 93 ? 32.75027 30.07555 54.16909 1.000 11.38014 160 GLN A O 1
ATOM 622 N N . VAL A 1 94 ? 31.60173 28.34501 53.29331 1.000 13.60973 161 VAL A N 1
ATOM 623 C CA . VAL A 1 94 ? 32.52654 28.08713 52.19871 1.000 13.49316 161 VAL A CA 1
ATOM 624 C C . VAL A 1 94 ? 31.76555 28.12744 50.88026 1.000 14.15940 161 VAL A C 1
ATOM 625 O O . VAL A 1 94 ? 30.63964 27.62514 50.79133 1.000 12.24468 161 VAL A O 1
ATOM 629 N N . ASP A 1 95 ? 32.37152 28.74150 49.86083 1.000 10.72492 162 ASP A N 1
ATOM 630 C CA . ASP A 1 95 ? 31.92489 28.57553 48.48407 1.000 14.50939 162 ASP A CA 1
ATOM 631 C C . ASP A 1 95 ? 33.12563 28.22739 47.61009 1.000 15.27172 162 ASP A C 1
ATOM 632 O O . ASP A 1 95 ? 34.27890 28.45794 47.98255 1.000 11.57738 162 ASP A O 1
ATOM 637 N N . VAL A 1 96 ? 32.84131 27.64035 46.44732 1.000 12.91682 163 VAL A N 1
ATOM 638 C CA . VAL A 1 96 ? 33.86627 27.16317 45.52210 1.000 12.06257 163 VAL A CA 1
ATOM 639 C C . VAL A 1 96 ? 33.47395 27.56727 44.10636 1.000 14.62273 163 VAL A C 1
ATOM 640 O O . VAL A 1 96 ? 32.33974 27.32548 43.67932 1.000 13.44565 163 VAL A O 1
ATOM 644 N N . ASN A 1 97 ? 34.41074 28.17143 43.37393 1.000 14.08455 164 ASN A N 1
ATOM 645 C CA . ASN A 1 97 ? 34.26254 28.36560 41.93564 1.000 15.55878 164 ASN A CA 1
ATOM 646 C C . ASN A 1 97 ? 35.60898 28.11397 41.26899 1.000 15.46022 164 ASN A C 1
ATOM 647 O O . ASN A 1 97 ? 36.60549 27.80749 41.93077 1.000 12.53053 164 ASN A O 1
ATOM 652 N N . ILE A 1 98 ? 35.63387 28.23615 39.94459 1.000 15.77179 165 ILE A N 1
ATOM 653 C CA . ILE A 1 98 ? 36.81439 27.92904 39.14530 1.000 16.11167 165 ILE A CA 1
ATOM 654 C C . ILE A 1 98 ? 37.50609 29.23352 38.77399 1.000 16.54253 165 ILE A C 1
ATOM 655 O O . ILE A 1 98 ? 36.89622 30.11520 38.15822 1.000 15.73393 165 ILE A O 1
ATOM 660 N N . ALA A 1 99 ? 38.78606 29.35241 39.13240 1.000 17.56913 166 ALA A N 1
ATOM 661 C CA . ALA A 1 99 ? 39.58650 30.49427 38.70548 1.000 18.47004 166 ALA A CA 1
ATOM 662 C C . ALA A 1 99 ? 40.14756 30.32956 37.29690 1.000 19.16311 166 ALA A C 1
ATOM 663 O O . ALA A 1 99 ? 40.42664 31.33438 36.63269 1.000 18.26187 166 ALA A O 1
ATOM 665 N N . ALA A 1 100 ? 40.32300 29.09867 36.82430 1.000 16.75249 167 ALA A N 1
ATOM 666 C CA . ALA A 1 100 ? 40.86207 28.87757 35.48620 1.000 18.32905 167 ALA A CA 1
ATOM 667 C C . ALA A 1 100 ? 40.27044 27.59788 34.91846 1.000 18.09845 167 ALA A C 1
ATOM 668 O O . ALA A 1 100 ? 40.45566 26.52045 35.49544 1.000 16.93689 167 ALA A O 1
ATOM 670 N N . PHE A 1 101 ? 39.55818 27.71691 33.79659 1.000 15.64188 168 PHE A N 1
ATOM 671 C CA . PHE A 1 101 ? 39.00398 26.55637 33.09679 1.000 18.44364 168 PHE A CA 1
ATOM 672 C C . PHE A 1 101 ? 40.06709 26.03965 32.13528 1.000 18.89154 168 PHE A C 1
ATOM 673 O O . PHE A 1 101 ? 40.17008 26.48010 30.98867 1.000 19.43945 168 PHE A O 1
ATOM 681 N N . ARG A 1 102 ? 40.86178 25.07916 32.60052 1.000 16.27572 169 ARG A N 1
ATOM 682 C CA . ARG A 1 102 ? 41.99472 24.58617 31.83358 1.000 17.80295 169 ARG A CA 1
ATOM 683 C C . ARG A 1 102 ? 41.82712 23.15012 31.35025 1.000 20.09226 169 ARG A C 1
ATOM 684 O O . ARG A 1 102 ? 42.59999 22.71012 30.49132 1.000 22.81373 169 ARG A O 1
ATOM 692 N N . SER A 1 103 ? 40.82724 22.42256 31.84822 1.000 16.98332 170 SER A N 1
ATOM 693 C CA . SER A 1 103 ? 40.71818 20.98812 31.61452 1.000 17.88878 170 SER A CA 1
ATOM 694 C C . SER A 1 103 ? 39.93416 20.63511 30.35965 1.000 19.29032 170 SER A C 1
ATOM 695 O O . SER A 1 103 ? 40.24429 19.63552 29.69975 1.000 19.00856 170 SER A O 1
ATOM 698 N N . GLN A 1 104 ? 38.89935 21.40320 30.03287 1.000 17.59085 171 GLN A N 1
ATOM 699 C CA . GLN A 1 104 ? 37.98705 21.01893 28.96981 1.000 20.29147 171 GLN A CA 1
ATOM 700 C C . GLN A 1 104 ? 37.82565 22.15817 27.98039 1.000 19.60703 171 GLN A C 1
ATOM 701 O O . GLN A 1 104 ? 37.76393 23.33616 28.35614 1.000 16.46444 171 GLN A O 1
ATOM 707 N N . LYS A 1 105 ? 37.72953 21.78161 26.71136 1.000 19.28422 172 LYS A N 1
ATOM 708 C CA . LYS A 1 105 ? 37.86449 22.71001 25.60234 1.000 21.85058 172 LYS A CA 1
ATOM 709 C C . LYS A 1 105 ? 37.30169 22.12754 24.31275 1.000 19.67866 172 LYS A C 1
ATOM 710 O O . LYS A 1 105 ? 37.31179 20.91179 24.10427 1.000 17.20835 172 LYS A O 1
ATOM 716 N N . ALA A 1 106 ? 36.75681 23.01620 23.48257 1.000 21.15793 173 ALA A N 1
ATOM 717 C CA . ALA A 1 106 ? 36.33184 22.70210 22.12872 1.000 22.75926 173 ALA A CA 1
ATOM 718 C C . ALA A 1 106 ? 37.21636 23.45287 21.14034 1.000 27.12677 173 ALA A C 1
ATOM 719 O O . ALA A 1 106 ? 37.77004 24.51273 21.45487 1.000 27.39181 173 ALA A O 1
ATOM 721 N N . TYR A 1 107 ? 37.36013 22.88867 19.94674 1.000 25.15511 174 TYR A N 1
ATOM 722 C CA . TYR A 1 107 ? 38.25314 23.42251 18.92530 1.000 27.12149 174 TYR A CA 1
ATOM 723 C C . TYR A 1 107 ? 37.42513 23.94649 17.76001 1.000 27.41881 174 TYR A C 1
ATOM 724 O O . TYR A 1 107 ? 36.67751 23.18817 17.13252 1.000 26.15961 174 TYR A O 1
ATOM 733 N N . ILE A 1 108 ? 37.54926 25.24188 17.48636 1.000 26.94665 175 ILE A N 1
ATOM 734 C CA . ILE A 1 108 ? 36.85386 25.89580 16.38310 1.000 29.51091 175 ILE A CA 1
ATOM 735 C C . ILE A 1 108 ? 37.91299 26.34879 15.38849 1.000 31.21832 175 ILE A C 1
ATOM 736 O O . ILE A 1 108 ? 38.71414 27.24335 15.68756 1.000 31.92718 175 ILE A O 1
ATOM 741 N N . SER A 1 109 ? 37.93093 25.72639 14.21142 1.000 30.82965 176 SER A N 1
ATOM 742 C CA . SER A 1 109 ? 38.91085 26.03624 13.18114 1.000 31.56886 176 SER A CA 1
ATOM 743 C C . SER A 1 109 ? 38.20657 26.26808 11.85236 1.000 32.13631 176 SER A C 1
ATOM 744 O O . SER A 1 109 ? 36.99664 26.06466 11.71158 1.000 31.12975 176 SER A O 1
ATOM 747 N N . GLY A 1 110 ? 38.98815 26.69834 10.86873 1.000 33.13886 177 GLY A N 1
ATOM 748 C CA . GLY A 1 110 ? 38.45849 26.93630 9.54414 1.000 33.46563 177 GLY A CA 1
ATOM 749 C C . GLY A 1 110 ? 38.15004 28.38986 9.26816 1.000 34.02372 177 GLY A C 1
ATOM 750 O O . GLY A 1 110 ? 38.87375 29.28853 9.71287 1.000 35.98941 177 GLY A O 1
ATOM 751 N N . GLN A 1 111 ? 37.06314 28.63253 8.54351 1.000 32.09708 178 GLN A N 1
ATOM 752 C CA . GLN A 1 111 ? 36.72316 29.97199 8.06826 1.000 35.16158 178 GLN A CA 1
ATOM 753 C C . GLN A 1 111 ? 35.96339 30.77934 9.11280 1.000 38.20875 178 GLN A C 1
ATOM 754 O O . GLN A 1 111 ? 34.88211 31.31622 8.86482 1.000 33.64151 178 GLN A O 1
ATOM 760 N N . VAL A 1 112 ? 36.53356 30.84517 10.31038 1.000 38.59924 179 VAL A N 1
ATOM 761 C CA . VAL A 1 112 ? 36.15808 31.83260 11.31025 1.000 37.65910 179 VAL A CA 1
ATOM 762 C C . VAL A 1 112 ? 37.31276 32.81453 11.40797 1.000 38.48878 179 VAL A C 1
ATOM 763 O O . VAL A 1 112 ? 38.46307 32.47621 11.10763 1.000 37.00587 179 VAL A O 1
ATOM 767 N N . ASN A 1 113 ? 37.00115 34.04703 11.81084 1.000 40.96518 180 ASN A N 1
ATOM 768 C CA . ASN A 1 113 ? 38.02106 35.09051 11.81473 1.000 45.65649 180 ASN A CA 1
ATOM 769 C C . ASN A 1 113 ? 39.18574 34.72654 12.72845 1.000 47.37843 180 ASN A C 1
ATOM 770 O O . ASN A 1 113 ? 40.35396 34.85654 12.34467 1.000 52.59748 180 ASN A O 1
ATOM 775 N N . LYS A 1 114 ? 38.89033 34.26580 13.94803 1.000 49.18383 181 LYS A N 1
ATOM 776 C CA . LYS A 1 114 ? 39.92000 33.96573 14.95132 1.000 48.73468 181 LYS A CA 1
ATOM 777 C C . LYS A 1 114 ? 39.70348 32.53312 15.44006 1.000 46.29732 181 LYS A C 1
ATOM 778 O O . LYS A 1 114 ? 39.05473 32.29937 16.45979 1.000 46.98002 181 LYS A O 1
ATOM 784 N N . SER A 1 115 ? 40.25632 31.56897 14.71187 1.000 41.46119 182 SER A N 1
ATOM 785 C CA . SER A 1 115 ? 40.07558 30.17581 15.08361 1.000 37.97808 182 SER A CA 1
ATOM 786 C C . SER A 1 115 ? 40.86451 29.85911 16.35427 1.000 38.03033 182 SER A C 1
ATOM 787 O O . SER A 1 115 ? 41.68402 30.65164 16.82300 1.000 38.26731 182 SER A O 1
ATOM 790 N N . GLY A 1 116 ? 40.60510 28.68362 16.92265 1.000 36.81381 183 GLY A N 1
ATOM 791 C CA . GLY A 1 116 ? 41.38002 28.20082 18.04327 1.000 33.57979 183 GLY A CA 1
ATOM 792 C C . GLY A 1 116 ? 40.51541 27.50257 19.07050 1.000 31.08738 183 GLY A C 1
ATOM 793 O O . GLY A 1 116 ? 39.35598 27.16675 18.82716 1.000 29.34673 183 GLY A O 1
ATOM 794 N N . GLN A 1 117 ? 41.10763 27.28138 20.24503 1.000 34.67634 184 GLN A N 1
ATOM 795 C CA . GLN A 1 117 ? 40.44182 26.59349 21.34307 1.000 30.45660 184 GLN A CA 1
ATOM 796 C C . GLN A 1 117 ? 39.50578 27.54223 22.08022 1.000 31.39269 184 GLN A C 1
ATOM 797 O O . GLN A 1 117 ? 39.79596 28.73162 22.23320 1.000 31.33790 184 GLN A O 1
ATOM 803 N N . GLN A 1 118 ? 38.38358 27.00819 22.54955 1.000 29.30112 185 GLN A N 1
ATOM 804 C CA . GLN A 1 118 ? 37.50108 27.73866 23.44459 1.000 25.39338 185 GLN A CA 1
ATOM 805 C C . GLN A 1 118 ? 37.18692 26.86592 24.64962 1.000 25.69273 185 GLN A C 1
ATOM 806 O O . GLN A 1 118 ? 36.79102 25.70596 24.49712 1.000 22.14104 185 GLN A O 1
ATOM 812 N N . ALA A 1 119 ? 37.38570 27.42390 25.84195 1.000 21.39512 186 ALA A N 1
ATOM 813 C CA . ALA A 1 119 ? 37.23769 26.65765 27.06916 1.000 19.16764 186 ALA A CA 1
ATOM 814 C C . ALA A 1 119 ? 35.78278 26.26799 27.29671 1.000 17.98336 186 ALA A C 1
ATOM 815 O O . ALA A 1 119 ? 34.86153 27.04275 27.02255 1.000 19.03287 186 ALA A O 1
ATOM 817 N N . ILE A 1 120 ? 35.57882 25.04870 27.78437 1.000 17.80685 187 ILE A N 1
ATOM 818 C CA . ILE A 1 120 ? 34.27288 24.63599 28.28755 1.000 19.60363 187 ILE A CA 1
ATOM 819 C C . ILE A 1 120 ? 34.17278 25.10495 29.73552 1.000 18.32432 187 ILE A C 1
ATOM 820 O O . ILE A 1 120 ? 35.04663 24.80514 30.55512 1.000 16.31058 187 ILE A O 1
ATOM 825 N N . THR A 1 121 ? 33.13341 25.88110 30.04381 1.000 18.27103 188 THR A N 1
ATOM 826 C CA . THR A 1 121 ? 32.99877 26.46259 31.37652 1.000 19.14206 188 THR A CA 1
ATOM 827 C C . THR A 1 121 ? 31.61484 26.21213 31.96204 1.000 18.13473 188 THR A C 1
ATOM 828 O O . THR A 1 121 ? 30.83891 25.41487 31.42604 1.000 21.01932 188 THR A O 1
ATOM 832 N N . ASN A 1 122 ? 31.29657 26.90413 33.05874 1.000 17.81038 189 ASN A N 1
ATOM 833 C CA . ASN A 1 122 ? 29.99183 26.75973 33.69473 1.000 19.71426 189 ASN A CA 1
ATOM 834 C C . ASN A 1 122 ? 28.87742 27.40885 32.88876 1.000 20.03632 189 ASN A C 1
ATOM 835 O O . ASN A 1 122 ? 27.69985 27.15314 33.16180 1.000 23.34003 189 ASN A O 1
ATOM 840 N N . VAL A 1 123 ? 29.21639 28.24878 31.92423 1.000 20.81754 190 VAL A N 1
ATOM 841 C CA . VAL A 1 123 ? 28.24125 28.88869 31.04417 1.000 23.47198 190 VAL A CA 1
ATOM 842 C C . VAL A 1 123 ? 28.15968 28.06432 29.76349 1.000 21.34436 190 VAL A C 1
ATOM 843 O O . VAL A 1 123 ? 29.20813 27.70990 29.20563 1.000 22.55258 190 VAL A O 1
ATOM 847 N N . PRO A 1 124 ? 26.96546 27.71619 29.28945 1.000 23.00774 191 PRO A N 1
ATOM 848 C CA . PRO A 1 124 ? 26.86742 26.86314 28.09792 1.000 23.44247 191 PRO A CA 1
ATOM 849 C C . PRO A 1 124 ? 27.48669 27.53388 26.88009 1.000 24.37017 191 PRO A C 1
ATOM 850 O O . PRO A 1 124 ? 27.32202 28.73522 26.65806 1.000 25.19263 191 PRO A O 1
ATOM 854 N N . LEU A 1 125 ? 28.21267 26.74465 26.09364 1.000 21.82963 192 LEU A N 1
ATOM 855 C CA . LEU A 1 125 ? 28.83691 27.21247 24.85767 1.000 25.79943 192 LEU A CA 1
ATOM 856 C C . LEU A 1 125 ? 28.14189 26.52131 23.68731 1.000 30.19520 192 LEU A C 1
ATOM 857 O O . LEU A 1 125 ? 28.37738 25.33743 23.42227 1.000 26.30743 192 LEU A O 1
ATOM 862 N N . THR A 1 126 ? 27.27457 27.25912 22.99906 1.000 29.11463 193 THR A N 1
ATOM 863 C CA . THR A 1 126 ? 26.62826 26.75145 21.80121 1.000 28.74141 193 THR A CA 1
ATOM 864 C C . THR A 1 126 ? 27.47886 27.06998 20.57958 1.000 28.87569 193 THR A C 1
ATOM 865 O O . THR A 1 126 ? 28.44549 27.83215 20.64785 1.000 26.32121 193 THR A O 1
ATOM 869 N N . ILE A 1 127 ? 27.10651 26.47047 19.44457 1.000 32.43786 194 ILE A N 1
ATOM 870 C CA . ILE A 1 127 ? 27.79919 26.76598 18.19097 1.000 32.00528 194 ILE A CA 1
ATOM 871 C C . ILE A 1 127 ? 27.81067 28.26720 17.94835 1.000 30.17329 194 ILE A C 1
ATOM 872 O O . ILE A 1 127 ? 28.85737 28.86858 17.67522 1.000 32.66044 194 ILE A O 1
ATOM 877 N N . LEU A 1 128 ? 26.64523 28.89799 18.09922 1.000 34.65669 195 LEU A N 1
ATOM 878 C CA . LEU A 1 128 ? 26.53823 30.33486 17.88295 1.000 35.87701 195 LEU A CA 1
ATOM 879 C C . LEU A 1 128 ? 27.41619 31.09899 18.86686 1.000 34.85088 195 LEU A C 1
ATOM 880 O O . LEU A 1 128 ? 28.10322 32.05504 18.48672 1.000 39.55227 195 LEU A O 1
ATOM 885 N N . ASP A 1 129 ? 27.40987 30.68344 20.13878 1.000 34.57201 196 ASP A N 1
ATOM 886 C CA . ASP A 1 129 ? 28.29635 31.29104 21.12494 1.000 34.87725 196 ASP A CA 1
ATOM 887 C C . ASP A 1 129 ? 29.75655 31.14140 20.71471 1.000 34.29928 196 ASP A C 1
ATOM 888 O O . ASP A 1 129 ? 30.56385 32.06031 20.90726 1.000 32.24381 196 ASP A O 1
ATOM 893 N N . ALA A 1 130 ? 30.11172 29.99549 20.13062 1.000 28.65403 197 ALA A N 1
ATOM 894 C CA . ALA A 1 130 ? 31.50094 29.74973 19.75951 1.000 33.28001 197 ALA A CA 1
ATOM 895 C C . ALA A 1 130 ? 31.93203 30.56235 18.54621 1.000 31.45932 197 ALA A C 1
ATOM 896 O O . ALA A 1 130 ? 33.11281 30.92457 18.44246 1.000 27.41357 197 ALA A O 1
ATOM 898 N N . ILE A 1 131 ? 31.00996 30.85607 17.62039 1.000 34.31183 198 ILE A N 1
ATOM 899 C CA . ILE A 1 131 ? 31.37015 31.64840 16.44184 1.000 39.09063 198 ILE A CA 1
ATOM 900 C C . ILE A 1 131 ? 31.93064 33.00033 16.87030 1.000 41.99407 198 ILE A C 1
ATOM 901 O O . ILE A 1 131 ? 32.97316 33.44651 16.37932 1.000 42.79188 198 ILE A O 1
ATOM 906 N N . ASN A 1 132 ? 31.25082 33.65759 17.81433 1.000 42.71721 199 ASN A N 1
ATOM 907 C CA . ASN A 1 132 ? 31.56695 35.04028 18.16232 1.000 37.32443 199 ASN A CA 1
ATOM 908 C C . ASN A 1 132 ? 32.91569 35.16130 18.84065 1.000 44.77632 199 ASN A C 1
ATOM 909 O O . ASN A 1 132 ? 33.70212 36.06362 18.52565 1.000 46.76157 199 ASN A O 1
ATOM 914 N N . ALA A 1 133 ? 33.17762 34.29936 19.81968 1.000 40.67652 200 ALA A N 1
ATOM 915 C CA . ALA A 1 133 ? 34.47923 34.30960 20.46599 1.000 40.18773 200 ALA A CA 1
ATOM 916 C C . ALA A 1 133 ? 35.59225 34.04295 19.46752 1.000 42.57655 200 ALA A C 1
ATOM 917 O O . ALA A 1 133 ? 36.75209 34.36607 19.74542 1.000 45.32172 200 ALA A O 1
ATOM 919 N N . ALA A 1 134 ? 35.25936 33.46850 18.30927 1.000 40.74285 201 ALA A N 1
ATOM 920 C CA . ALA A 1 134 ? 36.20977 33.23091 17.23403 1.000 44.70455 201 ALA A CA 1
ATOM 921 C C . ALA A 1 134 ? 36.25235 34.37371 16.22050 1.000 47.55219 201 ALA A C 1
ATOM 922 O O . ALA A 1 134 ? 36.74759 34.18074 15.10509 1.000 47.74115 201 ALA A O 1
ATOM 924 N N . GLY A 1 135 ? 35.74001 35.54907 16.57981 1.000 45.09338 202 GLY A N 1
ATOM 925 C CA . GLY A 1 135 ? 35.77967 36.68965 15.68818 1.000 46.42551 202 GLY A CA 1
ATOM 926 C C . GLY A 1 135 ? 34.76286 36.67762 14.56953 1.000 45.85804 202 GLY A C 1
ATOM 927 O O . GLY A 1 135 ? 34.78917 37.57365 13.72292 1.000 46.90685 202 GLY A O 1
ATOM 928 N N . GLY A 1 136 ? 33.86121 35.69434 14.53488 1.000 43.86663 203 GLY A N 1
ATOM 929 C CA . GLY A 1 136 ? 32.87154 35.58512 13.47908 1.000 41.89924 203 GLY A CA 1
ATOM 930 C C . GLY A 1 136 ? 33.40590 34.86988 12.24210 1.000 41.85532 203 GLY A C 1
ATOM 931 O O . GLY A 1 136 ? 34.59935 34.60515 12.10202 1.000 39.89595 203 GLY A O 1
ATOM 932 N N . LEU A 1 137 ? 32.49202 34.55607 11.32168 1.000 38.70758 204 LEU A N 1
ATOM 933 C CA . LEU A 1 137 ? 32.83185 33.90231 10.06313 1.000 40.38162 204 LEU A CA 1
ATOM 934 C C . LEU A 1 137 ? 33.53676 34.88531 9.11099 1.000 40.99145 204 LEU A C 1
ATOM 935 O O . LEU A 1 137 ? 33.42954 36.11235 9.24841 1.000 42.03536 204 LEU A O 1
ATOM 940 N N . THR A 1 138 ? 34.29544 34.32407 8.16091 1.000 38.46501 205 THR A N 1
ATOM 941 C CA . THR A 1 138 ? 34.97456 35.06414 7.10089 1.000 38.10368 205 THR A CA 1
ATOM 942 C C . THR A 1 138 ? 34.08162 35.11664 5.87211 1.000 41.12836 205 THR A C 1
ATOM 943 O O . THR A 1 138 ? 33.06052 34.41751 5.82162 1.000 30.89156 205 THR A O 1
ATOM 947 N N . ASP A 1 139 ? 34.43680 35.93770 4.85797 1.000 40.00539 206 ASP A N 1
ATOM 948 C CA . ASP A 1 139 ? 33.39849 35.93299 3.82433 1.000 41.05892 206 ASP A CA 1
ATOM 949 C C . ASP A 1 139 ? 33.47817 34.69496 2.95521 1.000 37.87029 206 ASP A C 1
ATOM 950 O O . ASP A 1 139 ? 32.59420 34.51194 2.10834 1.000 38.97870 206 ASP A O 1
ATOM 955 N N . THR A 1 140 ? 34.54176 33.88459 3.04460 1.000 36.02539 207 THR A N 1
ATOM 956 C CA . THR A 1 140 ? 34.63275 32.70007 2.20784 1.000 38.30096 207 THR A CA 1
ATOM 957 C C . THR A 1 140 ? 34.20135 31.46466 2.95267 1.000 41.04546 207 THR A C 1
ATOM 958 O O . THR A 1 140 ? 34.53406 30.36901 2.52777 1.000 42.26164 207 THR A O 1
ATOM 962 N N . ALA A 1 141 ? 33.45459 31.61941 4.05367 1.000 39.18630 208 ALA A N 1
ATOM 963 C CA . ALA A 1 141 ? 33.02605 30.47074 4.84683 1.000 38.52508 208 ALA A CA 1
ATOM 964 C C . ALA A 1 141 ? 31.89482 29.71465 4.15914 1.000 42.77435 208 ALA A C 1
ATOM 965 O O . ALA A 1 141 ? 30.89274 30.31368 3.75239 1.000 41.83830 208 ALA A O 1
ATOM 967 N N . ASP A 1 142 ? 32.05168 28.39443 4.04045 1.000 40.57103 209 ASP A N 1
ATOM 968 C CA . ASP A 1 142 ? 30.96558 27.52047 3.59481 1.000 41.96196 209 ASP A CA 1
ATOM 969 C C . ASP A 1 142 ? 30.03751 27.27140 4.78344 1.000 42.02227 209 ASP A C 1
ATOM 970 O O . ASP A 1 142 ? 29.95174 26.18203 5.35167 1.000 43.44024 209 ASP A O 1
ATOM 975 N N . TRP A 1 143 ? 29.31269 28.32598 5.13653 1.000 41.91707 210 TRP A N 1
ATOM 976 C CA . TRP A 1 143 ? 28.66751 28.44052 6.43762 1.000 47.90914 210 TRP A CA 1
ATOM 977 C C . TRP A 1 143 ? 27.36018 27.67086 6.47913 1.000 48.11637 210 TRP A C 1
ATOM 978 O O . TRP A 1 143 ? 26.90479 27.30015 7.56533 1.000 49.35469 210 TRP A O 1
ATOM 989 N N . ARG A 1 144 ? 26.78872 27.37367 5.31503 1.000 47.29347 211 ARG A N 1
ATOM 990 C CA . ARG A 1 144 ? 25.70832 26.40841 5.21683 1.000 47.82314 211 ARG A CA 1
ATOM 991 C C . ARG A 1 144 ? 26.19504 24.97163 5.34750 1.000 45.03482 211 ARG A C 1
ATOM 992 O O . ARG A 1 144 ? 25.38025 24.03760 5.25610 1.000 45.71726 211 ARG A O 1
ATOM 1000 N N . ASN A 1 145 ? 27.49149 24.76704 5.55633 1.000 43.70289 212 ASN A N 1
ATOM 1001 C CA . ASN A 1 145 ? 28.09552 23.44849 5.51744 1.000 45.62231 212 ASN A CA 1
ATOM 1002 C C . ASN A 1 145 ? 29.24346 23.37214 6.53052 1.000 45.18640 212 ASN A C 1
ATOM 1003 O O . ASN A 1 145 ? 30.40765 23.19934 6.18801 1.000 46.84560 212 ASN A O 1
ATOM 1008 N N . VAL A 1 146 ? 28.91001 23.48014 7.81858 1.000 47.03498 213 VAL A N 1
ATOM 1009 C CA . VAL A 1 146 ? 29.88990 23.43610 8.90241 1.000 40.26485 213 VAL A CA 1
ATOM 1010 C C . VAL A 1 146 ? 29.91638 22.03154 9.49044 1.000 40.64728 213 VAL A C 1
ATOM 1011 O O . VAL A 1 146 ? 28.86709 21.39823 9.65906 1.000 47.07107 213 VAL A O 1
ATOM 1015 N N . VAL A 1 147 ? 31.11529 21.53810 9.79696 1.000 37.96224 214 VAL A N 1
ATOM 1016 C CA . VAL A 1 147 ? 31.31288 20.18636 10.31472 1.000 40.56681 214 VAL A CA 1
ATOM 1017 C C . VAL A 1 147 ? 31.45809 20.24854 11.83162 1.000 40.02963 214 VAL A C 1
ATOM 1018 O O . VAL A 1 147 ? 32.34044 20.94359 12.35200 1.000 35.70125 214 VAL A O 1
ATOM 1022 N N . LEU A 1 148 ? 30.61250 19.50253 12.54087 1.000 40.29845 215 LEU A N 1
ATOM 1023 C CA . LEU A 1 148 ? 30.71819 19.33663 13.98656 1.000 34.97573 215 LEU A CA 1
ATOM 1024 C C . LEU A 1 148 ? 31.05499 17.88306 14.29544 1.000 34.13149 215 LEU A C 1
ATOM 1025 O O . LEU A 1 148 ? 30.31284 16.97404 13.90896 1.000 37.11460 215 LEU A O 1
ATOM 1030 N N . THR A 1 149 ? 32.16908 17.66946 14.98939 1.000 31.63198 216 THR A N 1
ATOM 1031 C CA . THR A 1 149 ? 32.60732 16.34413 15.41351 1.000 31.20334 216 THR A CA 1
ATOM 1032 C C . THR A 1 149 ? 32.39134 16.22894 16.91803 1.000 34.39005 216 THR A C 1
ATOM 1033 O O . THR A 1 149 ? 33.04763 16.92580 17.69984 1.000 27.24028 216 THR A O 1
ATOM 1037 N N . HIS A 1 150 ? 31.47865 15.34846 17.32208 1.000 34.54829 217 HIS A N 1
ATOM 1038 C CA . HIS A 1 150 ? 31.11145 15.19077 18.72321 1.000 35.54148 217 HIS A CA 1
ATOM 1039 C C . HIS A 1 150 ? 31.06147 13.70897 19.06188 1.000 39.20664 217 HIS A C 1
ATOM 1040 O O . HIS A 1 150 ? 30.25703 12.96557 18.48884 1.000 36.95254 217 HIS A O 1
ATOM 1047 N N . ASN A 1 151 ? 31.92171 13.28837 19.99130 1.000 37.29804 218 ASN A N 1
ATOM 1048 C CA . ASN A 1 151 ? 31.97130 11.90446 20.46739 1.000 43.54497 218 ASN A CA 1
ATOM 1049 C C . ASN A 1 151 ? 32.14690 10.91236 19.31875 1.000 47.96539 218 ASN A C 1
ATOM 1050 O O . ASN A 1 151 ? 31.45843 9.89272 19.24718 1.000 52.27712 218 ASN A O 1
ATOM 1055 N N . GLY A 1 152 ? 33.07802 11.20576 18.41391 1.000 47.53041 219 GLY A N 1
ATOM 1056 C CA . GLY A 1 152 ? 33.33173 10.30878 17.30285 1.000 54.51246 219 GLY A CA 1
ATOM 1057 C C . GLY A 1 152 ? 32.26317 10.28219 16.23881 1.000 54.43879 219 GLY A C 1
ATOM 1058 O O . GLY A 1 152 ? 32.40661 9.54606 15.25717 1.000 59.79715 219 GLY A O 1
ATOM 1059 N N . ARG A 1 153 ? 31.19029 11.04386 16.39807 1.000 53.33896 220 ARG A N 1
ATOM 1060 C CA . ARG A 1 153 ? 30.21362 11.24068 15.33307 1.000 54.65374 220 ARG A CA 1
ATOM 1061 C C . ARG A 1 153 ? 30.52222 12.53670 14.59176 1.000 50.98088 220 ARG A C 1
ATOM 1062 O O . ARG A 1 153 ? 31.12688 13.45443 15.14467 1.000 43.90787 220 ARG A O 1
ATOM 1070 N N . GLU A 1 154 ? 30.09868 12.60832 13.33607 1.000 50.03638 221 GLU A N 1
ATOM 1071 C CA . GLU A 1 154 ? 30.19380 13.83943 12.56448 1.000 43.72574 221 GLU A CA 1
ATOM 1072 C C . GLU A 1 154 ? 28.79783 14.37001 12.31575 1.000 45.82365 221 GLU A C 1
ATOM 1073 O O . GLU A 1 154 ? 27.84914 13.60570 12.30084 1.000 49.17284 221 GLU A O 1
ATOM 1079 N N . GLU A 1 155 ? 28.69515 15.67212 12.08745 1.000 44.24374 222 GLU A N 1
ATOM 1080 C CA . GLU A 1 155 ? 27.42628 16.24669 11.69127 1.000 45.38604 222 GLU A CA 1
ATOM 1081 C C . GLU A 1 155 ? 27.65871 17.54854 10.93930 1.000 44.62077 222 GLU A C 1
ATOM 1082 O O . GLU A 1 155 ? 28.66585 18.24151 11.11785 1.000 44.43590 222 GLU A O 1
ATOM 1088 N N . ARG A 1 156 ? 26.70715 17.83154 10.05659 1.000 47.09181 223 ARG A N 1
ATOM 1089 C CA . ARG A 1 156 ? 26.69041 19.02115 9.22242 1.000 46.05386 223 ARG A CA 1
ATOM 1090 C C . ARG A 1 156 ? 25.75270 20.03825 9.84495 1.000 46.57182 223 ARG A C 1
ATOM 1091 O O . ARG A 1 156 ? 24.65034 19.69449 10.28454 1.000 47.99685 223 ARG A O 1
ATOM 1099 N N . ILE A 1 157 ? 26.20581 21.28052 9.89011 1.000 44.07199 224 ILE A N 1
ATOM 1100 C CA . ILE A 1 157 ? 25.49040 22.36935 10.53628 1.000 44.71323 224 ILE A CA 1
ATOM 1101 C C . ILE A 1 157 ? 25.42235 23.53457 9.56182 1.000 46.90737 224 ILE A C 1
ATOM 1102 O O . ILE A 1 157 ? 26.37703 23.78344 8.81747 1.000 46.99514 224 ILE A O 1
ATOM 1107 N N . SER A 1 158 ? 24.29645 24.24544 9.56412 1.000 43.57105 225 SER A N 1
ATOM 1108 C CA . SER A 1 158 ? 24.07627 25.39713 8.69265 1.000 42.81126 225 SER A CA 1
ATOM 1109 C C . SER A 1 158 ? 23.92688 26.64641 9.55597 1.000 46.21385 225 SER A C 1
ATOM 1110 O O . SER A 1 158 ? 22.88079 26.86069 10.17300 1.000 45.74834 225 SER A O 1
ATOM 1113 N N . LEU A 1 159 ? 24.96505 27.47955 9.59599 1.000 43.21058 226 LEU A N 1
ATOM 1114 C CA . LEU A 1 159 ? 24.87777 28.73180 10.33612 1.000 45.69582 226 LEU A CA 1
ATOM 1115 C C . LEU A 1 159 ? 24.05884 29.78302 9.60149 1.000 48.44033 226 LEU A C 1
ATOM 1116 O O . LEU A 1 159 ? 23.56796 30.72545 10.23601 1.000 48.84414 226 LEU A O 1
ATOM 1121 N N . GLN A 1 160 ? 23.90766 29.64303 8.28224 1.000 49.74789 227 GLN A N 1
ATOM 1122 C CA . GLN A 1 160 ? 23.10726 30.59223 7.51577 1.000 50.16180 227 GLN A CA 1
ATOM 1123 C C . GLN A 1 160 ? 21.66453 30.60183 8.00055 1.000 48.42388 227 GLN A C 1
ATOM 1124 O O . GLN A 1 160 ? 21.08530 31.66686 8.24307 1.000 48.56058 227 GLN A O 1
ATOM 1130 N N . ALA A 1 161 ? 21.07262 29.41589 8.16476 1.000 45.89245 228 ALA A N 1
ATOM 1131 C CA . ALA A 1 161 ? 19.68064 29.33817 8.59245 1.000 49.62435 228 ALA A CA 1
ATOM 1132 C C . ALA A 1 161 ? 19.50971 29.77232 10.04107 1.000 49.70738 228 ALA A C 1
ATOM 1133 O O . ALA A 1 161 ? 18.42227 30.21689 10.42744 1.000 49.91518 228 ALA A O 1
ATOM 1135 N N . LEU A 1 162 ? 20.56158 29.65269 10.85452 1.000 46.89051 229 LEU A N 1
ATOM 1136 C CA . LEU A 1 162 ? 20.46691 30.10554 12.23777 1.000 48.95359 229 LEU A CA 1
ATOM 1137 C C . LEU A 1 162 ? 20.23957 31.60991 12.30745 1.000 52.65348 229 LEU A C 1
ATOM 1138 O O . LEU A 1 162 ? 19.49335 32.09041 13.16603 1.000 52.34883 229 LEU A O 1
ATOM 1143 N N . MET A 1 163 ? 20.86118 32.37502 11.41484 1.000 49.40801 230 MET A N 1
ATOM 1144 C CA . MET A 1 163 ? 20.66410 33.81567 11.46691 1.000 48.38463 230 MET A CA 1
ATOM 1145 C C . MET A 1 163 ? 19.63267 34.32554 10.46135 1.000 48.03108 230 MET A C 1
ATOM 1146 O O . MET A 1 163 ? 18.91746 35.29058 10.75868 1.000 44.51847 230 MET A O 1
ATOM 1151 N N . GLN A 1 164 ? 19.51017 33.70414 9.28131 1.000 54.44425 231 GLN A N 1
ATOM 1152 C CA . GLN A 1 164 ? 18.52674 34.16917 8.29674 1.000 56.28556 231 GLN A CA 1
ATOM 1153 C C . GLN A 1 164 ? 17.10676 33.74564 8.66121 1.000 52.91900 231 GLN A C 1
ATOM 1154 O O . GLN A 1 164 ? 16.15992 34.51502 8.47009 1.000 55.93093 231 GLN A O 1
ATOM 1160 N N . ASN A 1 165 ? 16.93707 32.52688 9.16568 1.000 52.56504 232 ASN A N 1
ATOM 1161 C CA . ASN A 1 165 ? 15.62336 32.01242 9.52778 1.000 56.23509 232 ASN A CA 1
ATOM 1162 C C . ASN A 1 165 ? 15.42919 31.88988 11.03525 1.000 55.89394 232 ASN A C 1
ATOM 1163 O O . ASN A 1 165 ? 14.36524 31.43788 11.47595 1.000 58.89940 232 ASN A O 1
ATOM 1168 N N . GLY A 1 166 ? 16.41933 32.28619 11.83576 1.000 52.14285 233 GLY A N 1
ATOM 1169 C CA . GLY A 1 166 ? 16.30728 32.18851 13.28027 1.000 51.28100 233 GLY A CA 1
ATOM 1170 C C . GLY A 1 166 ? 16.14967 30.77965 13.80681 1.000 55.19518 233 GLY A C 1
ATOM 1171 O O . GLY A 1 166 ? 15.75130 30.59655 14.96108 1.000 54.72327 233 GLY A O 1
ATOM 1172 N N . ASP A 1 167 ? 16.46675 29.77465 12.99298 1.000 52.64965 234 ASP A N 1
ATOM 1173 C CA . ASP A 1 167 ? 16.21992 28.38210 13.34254 1.000 52.50562 234 ASP A CA 1
ATOM 1174 C C . ASP A 1 167 ? 17.28063 27.89091 14.32067 1.000 52.81011 234 ASP A C 1
ATOM 1175 O O . ASP A 1 167 ? 18.46457 27.81336 13.97595 1.000 50.25840 234 ASP A O 1
ATOM 1180 N N . LEU A 1 168 ? 16.85111 27.53594 15.52859 1.000 51.21573 235 LEU A N 1
ATOM 1181 C CA . LEU A 1 168 ? 17.73605 26.96601 16.53489 1.000 53.70096 235 LEU A CA 1
ATOM 1182 C C . LEU A 1 168 ? 17.91009 25.45868 16.39218 1.000 54.34214 235 LEU A C 1
ATOM 1183 O O . LEU A 1 168 ? 18.70728 24.87299 17.12988 1.000 56.40195 235 LEU A O 1
ATOM 1188 N N . ASN A 1 169 ? 17.19572 24.81653 15.46599 1.000 58.93266 236 ASN A N 1
ATOM 1189 C CA . ASN A 1 169 ? 17.29589 23.37143 15.29323 1.000 61.45567 236 ASN A CA 1
ATOM 1190 C C . ASN A 1 169 ? 18.57688 22.93864 14.59345 1.000 61.31952 236 ASN A C 1
ATOM 1191 O O . ASN A 1 169 ? 18.77603 21.73416 14.39372 1.000 63.83788 236 ASN A O 1
ATOM 1196 N N . GLN A 1 170 ? 19.43580 23.87769 14.20433 1.000 59.53321 237 GLN A N 1
ATOM 1197 C CA . GLN A 1 170 ? 20.76798 23.55097 13.71535 1.000 55.67196 237 GLN A CA 1
ATOM 1198 C C . GLN A 1 170 ? 21.85078 23.85768 14.73448 1.000 55.57347 237 GLN A C 1
ATOM 1199 O O . GLN A 1 170 ? 22.89469 23.19815 14.73353 1.000 56.21244 237 GLN A O 1
ATOM 1205 N N . ASN A 1 171 ? 21.62027 24.84080 15.60037 1.000 51.92720 238 ASN A N 1
ATOM 1206 C CA . ASN A 1 171 ? 22.55356 25.12466 16.67849 1.000 48.92016 238 ASN A CA 1
ATOM 1207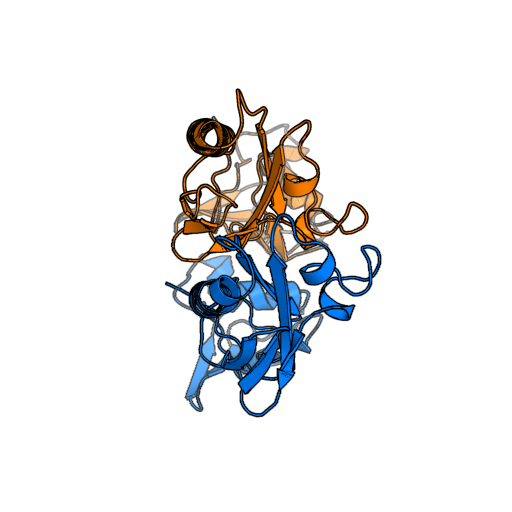 C C . ASN A 1 171 ? 22.69050 23.90806 17.58882 1.000 49.53115 238 ASN A C 1
ATOM 1208 O O . ASN A 1 171 ? 21.77884 23.08277 17.70369 1.000 52.72548 238 ASN A O 1
ATOM 1213 N N . ARG A 1 172 ? 23.85420 23.78935 18.22798 1.000 41.64730 239 ARG A N 1
ATOM 1214 C CA . ARG A 1 172 ? 24.12403 22.68704 19.13991 1.000 38.51503 239 ARG A CA 1
ATOM 1215 C C . ARG A 1 172 ? 24.92201 23.18949 20.33113 1.000 32.77318 239 ARG A C 1
ATOM 1216 O O . ARG A 1 172 ? 25.64822 24.18271 20.24235 1.000 30.01937 239 ARG A O 1
ATOM 1224 N N . LEU A 1 173 ? 24.78623 22.48241 21.44576 1.000 31.20643 240 LEU A N 1
ATOM 1225 C CA . LEU A 1 173 ? 25.63976 22.72134 22.59745 1.000 31.58958 240 LEU A CA 1
ATOM 1226 C C . LEU A 1 173 ? 26.97516 22.02053 22.37499 1.000 26.70218 240 LEU A C 1
ATOM 1227 O O . LEU A 1 173 ? 27.01232 20.86579 21.94263 1.000 30.11251 240 LEU A O 1
ATOM 1232 N N . LEU A 1 174 ? 28.06922 22.72541 22.64078 1.000 25.97023 241 LEU A N 1
ATOM 1233 C CA . LEU A 1 174 ? 29.39750 22.15970 22.46451 1.000 25.09989 241 LEU A CA 1
ATOM 1234 C C . LEU A 1 174 ? 29.86117 21.48850 23.75165 1.000 26.72883 241 LEU A C 1
ATOM 1235 O O . LEU A 1 174 ? 29.56272 21.94454 24.85808 1.000 22.61633 241 LEU A O 1
ATOM 1240 N N . TYR A 1 175 ? 30.60579 20.40307 23.59276 1.000 25.37789 242 TYR A N 1
ATOM 1241 C CA . TYR A 1 175 ? 31.04429 19.55889 24.68797 1.000 19.87933 242 TYR A CA 1
ATOM 1242 C C . TYR A 1 175 ? 32.56452 19.43980 24.69368 1.000 21.09903 242 TYR A C 1
ATOM 1243 O O . TYR A 1 175 ? 33.22692 19.77809 23.70558 1.000 19.70759 242 TYR A O 1
ATOM 1252 N N . PRO A 1 176 ? 33.15269 18.99486 25.80297 1.000 18.90243 243 PRO A N 1
ATOM 1253 C CA . PRO A 1 176 ? 34.60785 18.81489 25.84177 1.000 18.81854 243 PRO A CA 1
ATOM 1254 C C . PRO A 1 176 ? 35.08913 17.90018 24.72388 1.000 21.57919 243 PRO A C 1
ATOM 1255 O O . PRO A 1 176 ? 34.53520 16.82231 24.49459 1.000 18.78164 243 PRO A O 1
ATOM 1259 N N . GLY A 1 177 ? 36.13016 18.35002 24.02014 1.000 20.30821 244 GLY A N 1
ATOM 1260 C CA . GLY A 1 177 ? 36.71685 17.59826 22.93792 1.000 20.83953 244 GLY A CA 1
ATOM 1261 C C . GLY A 1 177 ? 36.08364 17.81427 21.58031 1.000 23.46959 244 GLY A C 1
ATOM 1262 O O . GLY A 1 177 ? 36.64966 17.36205 20.57639 1.000 23.17933 244 GLY A O 1
ATOM 1263 N N . ASP A 1 178 ? 34.93560 18.48670 21.51248 1.000 22.65012 245 ASP A N 1
ATOM 1264 C CA . ASP A 1 178 ? 34.26364 18.68714 20.23422 1.000 23.00444 245 ASP A CA 1
ATOM 1265 C C . ASP A 1 178 ? 35.13070 19.51906 19.29937 1.000 25.17360 245 ASP A C 1
ATOM 1266 O O . ASP A 1 178 ? 35.86028 20.41447 19.73167 1.000 24.76245 245 ASP A O 1
ATOM 1271 N N . ILE A 1 179 ? 35.05721 19.21939 18.00923 1.000 26.77631 246 ILE A N 1
ATOM 1272 C CA . ILE A 1 179 ? 35.72817 20.01599 16.99131 1.000 27.04000 246 ILE A CA 1
ATOM 1273 C C . ILE A 1 179 ? 34.65933 20.60870 16.08805 1.000 26.34489 246 ILE A C 1
ATOM 1274 O O . ILE A 1 179 ? 33.77653 19.88999 15.60730 1.000 25.77261 246 ILE A O 1
ATOM 1279 N N . LEU A 1 180 ? 34.72168 21.92037 15.89325 1.000 23.16790 247 LEU A N 1
ATOM 1280 C CA . LEU A 1 180 ? 33.82546 22.64072 15.00075 1.000 28.79416 247 LEU A CA 1
ATOM 1281 C C . LEU A 1 180 ? 34.68258 23.21241 13.88043 1.000 31.73879 247 LEU A C 1
ATOM 1282 O O . LEU A 1 180 ? 35.53524 24.07394 14.12313 1.000 28.33904 247 LEU A O 1
ATOM 1287 N N . TYR A 1 181 ? 34.47960 22.71706 12.66313 1.000 31.52287 248 TYR A N 1
ATOM 1288 C CA . TYR A 1 181 ? 35.29207 23.10248 11.51660 1.000 33.09824 248 TYR A CA 1
ATOM 1289 C C . TYR A 1 181 ? 34.41499 23.80612 10.49249 1.000 31.02066 248 TYR A C 1
ATOM 1290 O O . TYR A 1 181 ? 33.41611 23.24263 10.03228 1.000 33.97896 248 TYR A O 1
ATOM 1299 N N . VAL A 1 182 ? 34.78861 25.03091 10.13987 1.000 30.58799 249 VAL A N 1
ATOM 1300 C CA . VAL A 1 182 ? 34.09342 25.77916 9.09662 1.000 34.33065 249 VAL A CA 1
ATOM 1301 C C . VAL A 1 182 ? 34.93442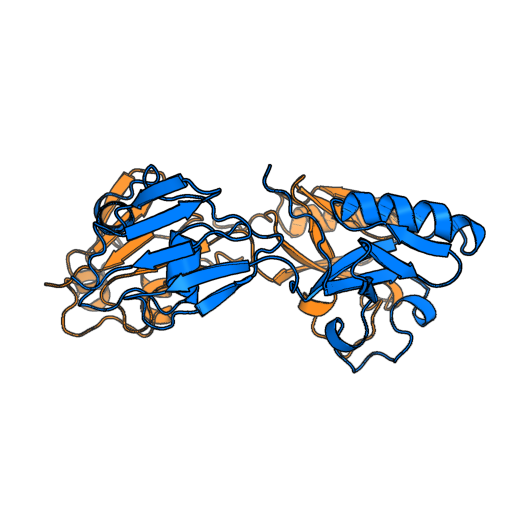 25.73642 7.82697 1.000 35.68629 249 VAL A C 1
ATOM 1302 O O . VAL A 1 182 ? 35.91780 26.48121 7.70808 1.000 35.07292 249 VAL A O 1
ATOM 1306 N N . PRO A 1 183 ? 34.58880 24.89502 6.85753 1.000 36.52632 250 PRO A N 1
ATOM 1307 C CA . PRO A 1 183 ? 35.42090 24.78159 5.65793 1.000 38.03119 250 PRO A CA 1
ATOM 1308 C C . PRO A 1 183 ? 35.32543 26.01622 4.78421 1.000 36.39270 250 PRO A C 1
ATOM 1309 O O . PRO A 1 183 ? 34.30321 26.70864 4.74431 1.000 36.28232 250 PRO A O 1
ATOM 1313 N N . ARG A 1 184 ? 36.42491 26.28640 4.08736 1.000 38.55833 251 ARG A N 1
ATOM 1314 C CA . ARG A 1 184 ? 36.37255 27.24560 3.01396 1.000 41.94968 251 ARG A CA 1
ATOM 1315 C C . ARG A 1 184 ? 35.44162 26.71296 1.95311 1.000 41.47057 251 ARG A C 1
ATOM 1316 O O . ARG A 1 184 ? 35.09290 25.52042 1.89888 1.000 45.59490 251 ARG A O 1
ATOM 1324 N N . ASN A 1 185 ? 35.05494 27.61476 1.09373 1.000 47.79237 252 ASN A N 1
ATOM 1325 C CA . ASN A 1 185 ? 33.85337 27.38998 0.37320 1.000 50.30861 252 ASN A CA 1
ATOM 1326 C C . ASN A 1 185 ? 34.08271 26.40395 -0.76893 1.000 51.28302 252 ASN A C 1
ATOM 1327 O O . ASN A 1 185 ? 33.55654 26.57314 -1.87590 1.000 48.86584 252 ASN A O 1
ATOM 1332 N N . ASN B 1 15 ? 9.28492 49.81868 32.45181 1.000 36.54381 82 ASN B N 1
ATOM 1333 C CA . ASN B 1 15 ? 8.87294 48.42322 32.33628 1.000 38.89571 82 ASN B CA 1
ATOM 1334 C C . ASN B 1 15 ? 10.07028 47.47447 32.38418 1.000 42.16741 82 ASN B C 1
ATOM 1335 O O . ASN B 1 15 ? 9.99926 46.40574 32.99567 1.000 38.99267 82 ASN B O 1
ATOM 1340 N N . TYR B 1 16 ? 11.16555 47.87136 31.73450 1.000 35.24029 83 TYR B N 1
ATOM 1341 C CA . TYR B 1 16 ? 12.30808 46.98112 31.57227 1.000 31.05958 83 TYR B CA 1
ATOM 1342 C C . TYR B 1 16 ? 12.98473 46.70601 32.91033 1.000 29.16908 83 TYR B C 1
ATOM 1343 O O . TYR B 1 16 ? 13.33883 47.63442 33.64485 1.000 24.92231 83 TYR B O 1
ATOM 1352 N N . GLN B 1 17 ? 13.17814 45.42428 33.21744 1.000 23.55587 84 GLN B N 1
ATOM 1353 C CA . GLN B 1 17 ? 13.95501 45.03276 34.38527 1.000 24.48126 84 GLN B CA 1
ATOM 1354 C C . GLN B 1 17 ? 14.72340 43.75531 34.08432 1.000 19.93221 84 GLN B C 1
ATOM 1355 O O . GLN B 1 17 ? 14.15372 42.78564 33.57426 1.000 17.54151 84 GLN B O 1
ATOM 1361 N N . TYR B 1 18 ? 16.01507 43.76927 34.39769 1.000 17.09642 85 TYR B N 1
ATOM 1362 C CA . TYR B 1 18 ? 16.83660 42.57787 34.27935 1.000 15.05824 85 TYR B CA 1
ATOM 1363 C C . TYR B 1 18 ? 16.50022 41.59941 35.39367 1.000 16.85129 85 TYR B C 1
ATOM 1364 O O . TYR B 1 18 ? 16.14363 41.99180 36.50932 1.000 15.16020 85 TYR B O 1
ATOM 1373 N N . ARG B 1 19 ? 16.61580 40.31131 35.07862 1.000 14.94596 86 ARG B N 1
ATOM 1374 C CA . ARG B 1 19 ? 16.41305 39.24575 36.04678 1.000 14.97984 86 ARG B CA 1
ATOM 1375 C C . ARG B 1 19 ? 17.58942 38.28570 35.98404 1.000 15.76338 86 ARG B C 1
ATOM 1376 O O . ARG B 1 19 ? 18.02545 37.89006 34.89608 1.000 14.08696 86 ARG B O 1
ATOM 1384 N N . VAL B 1 20 ? 18.08960 37.91120 37.16554 1.000 16.64119 87 VAL B N 1
ATOM 1385 C CA . VAL B 1 20 ? 19.33908 37.16631 37.25869 1.000 16.80718 87 VAL B CA 1
ATOM 1386 C C . VAL B 1 20 ? 19.18893 35.79852 36.60589 1.000 15.42904 87 VAL B C 1
ATOM 1387 O O . VAL B 1 20 ? 18.13350 35.15795 36.68754 1.000 17.28493 87 VAL B O 1
ATOM 1391 N N . GLY B 1 21 ? 20.24497 35.35710 35.92722 1.000 13.89332 88 GLY B N 1
ATOM 1392 C CA . GLY B 1 21 ? 20.27372 34.04410 35.33234 1.000 17.87445 88 GLY B CA 1
ATOM 1393 C C . GLY B 1 21 ? 21.47560 33.24183 35.78777 1.000 17.34678 88 GLY B C 1
ATOM 1394 O O . GLY B 1 21 ? 22.39143 33.76596 36.42908 1.000 16.41744 88 GLY B O 1
ATOM 1395 N N . PRO B 1 22 ? 21.49173 31.94846 35.46334 1.000 18.11193 89 PRO B N 1
ATOM 1396 C CA . PRO B 1 22 ? 22.62004 31.09801 35.86633 1.000 15.29010 89 PRO B CA 1
ATOM 1397 C C . PRO B 1 22 ? 23.90691 31.51949 35.17480 1.000 16.76090 89 PRO B C 1
ATOM 1398 O O . PRO B 1 22 ? 23.92679 31.80384 33.97580 1.000 18.37034 89 PRO B O 1
ATOM 1402 N N . GLY B 1 23 ? 24.99147 31.54652 35.94228 1.000 14.73668 90 GLY B N 1
ATOM 1403 C CA . GLY B 1 23 ? 26.26848 32.00748 35.46046 1.000 14.50183 90 GLY B CA 1
ATOM 1404 C C . GLY B 1 23 ? 26.58339 33.45000 35.79762 1.000 15.28434 90 GLY B C 1
ATOM 1405 O O . GLY B 1 23 ? 27.75602 33.83450 35.75778 1.000 14.79778 90 GLY B O 1
ATOM 1406 N N . ASP B 1 24 ? 25.57254 34.25714 36.11555 1.000 14.11204 91 ASP B N 1
ATOM 1407 C CA . ASP B 1 24 ? 25.83047 35.60890 36.59108 1.000 16.93350 91 ASP B CA 1
ATOM 1408 C C . ASP B 1 24 ? 26.69505 35.57351 37.84854 1.000 14.30533 91 ASP B C 1
ATOM 1409 O O . ASP B 1 24 ? 26.64451 34.62769 38.63726 1.000 12.69657 91 ASP B O 1
ATOM 1414 N N . VAL B 1 25 ? 27.50106 36.61674 38.02334 1.000 13.36132 92 VAL B N 1
ATOM 1415 C CA . VAL B 1 25 ? 28.29494 36.82731 39.22871 1.000 13.97786 92 VAL B CA 1
ATOM 1416 C C . VAL B 1 25 ? 27.72187 38.03960 39.94928 1.000 13.35757 92 VAL B C 1
ATOM 1417 O O . VAL B 1 25 ? 27.71162 39.14541 39.39664 1.000 14.12126 92 VAL B O 1
ATOM 1421 N N . LEU B 1 26 ? 27.24862 37.84380 41.17669 1.000 13.60104 93 LEU B N 1
ATOM 1422 C CA . LEU B 1 26 ? 26.63396 38.92597 41.93029 1.000 13.50217 93 LEU B CA 1
ATOM 1423 C C . LEU B 1 26 ? 27.63400 39.54150 42.90261 1.000 14.82520 93 LEU B C 1
ATOM 1424 O O . LEU B 1 26 ? 28.58330 38.89128 43.34494 1.000 15.11382 93 LEU B O 1
ATOM 1429 N N . ASN B 1 27 ? 27.41320 40.81426 43.22349 1.000 14.18817 94 ASN B N 1
ATOM 1430 C CA . ASN B 1 27 ? 28.26261 41.56094 44.14373 1.000 13.64188 94 ASN B CA 1
ATOM 1431 C C . ASN B 1 27 ? 27.38464 42.06323 45.27943 1.000 13.16951 94 ASN B C 1
ATOM 1432 O O . ASN B 1 27 ? 26.49362 42.89107 45.06401 1.000 12.79728 94 ASN B O 1
ATOM 1437 N N . VAL B 1 28 ? 27.62834 41.55780 46.48216 1.000 12.83405 95 VAL B N 1
ATOM 1438 C CA . VAL B 1 28 ? 26.83100 41.88960 47.65480 1.000 13.51162 95 VAL B CA 1
ATOM 1439 C C . VAL B 1 28 ? 27.67205 42.76883 48.56440 1.000 13.48284 95 VAL B C 1
ATOM 1440 O O . VAL B 1 28 ? 28.76610 42.37191 48.98679 1.000 13.60189 95 VAL B O 1
ATOM 1444 N N . THR B 1 29 ? 27.16029 43.95718 48.87079 1.000 11.82479 96 THR B N 1
ATOM 1445 C CA . THR B 1 29 ? 27.81721 44.89317 49.77137 1.000 10.85074 96 THR B CA 1
ATOM 1446 C C . THR B 1 29 ? 27.05792 44.90712 51.08762 1.000 13.68712 96 THR B C 1
ATOM 1447 O O . THR B 1 29 ? 25.85224 45.17802 51.10389 1.000 11.96737 96 THR B O 1
ATOM 1451 N N . VAL B 1 30 ? 27.75608 44.60994 52.18099 1.000 10.28838 97 VAL B N 1
ATOM 1452 C CA . VAL B 1 30 ? 27.19398 44.69412 53.52276 1.000 12.03008 97 VAL B CA 1
ATOM 1453 C C . VAL B 1 30 ? 27.98776 45.74984 54.27906 1.000 14.38870 97 VAL B C 1
ATOM 1454 O O . VAL B 1 30 ? 29.13608 45.50711 54.67878 1.000 12.98156 97 VAL B O 1
ATOM 1458 N N . TRP B 1 31 ? 27.38038 46.92010 54.47344 1.000 11.95141 98 TRP B N 1
ATOM 1459 C CA . TRP B 1 31 ? 28.08648 48.03087 55.09493 1.000 15.10904 98 TRP B CA 1
ATOM 1460 C C . TRP B 1 31 ? 28.46323 47.68142 56.52600 1.000 15.17816 98 TRP B C 1
ATOM 1461 O O . TRP B 1 31 ? 27.71127 47.01017 57.23888 1.000 13.69682 98 TRP B O 1
ATOM 1472 N N . ASP B 1 32 ? 29.64779 48.13543 56.93117 1.000 15.97725 99 ASP B N 1
ATOM 1473 C CA . ASP B 1 32 ? 30.26575 47.85580 58.22121 1.000 18.47829 99 ASP B CA 1
ATOM 1474 C C . ASP B 1 32 ? 30.73771 46.41508 58.34856 1.000 19.54718 99 ASP B C 1
ATOM 1475 O O . ASP B 1 32 ? 31.10634 45.99043 59.45150 1.000 18.63374 99 ASP B O 1
ATOM 1480 N N . HIS B 1 33 ? 30.76045 45.65083 57.25715 1.000 14.51019 100 HIS B N 1
ATOM 1481 C CA . HIS B 1 33 ? 31.14372 44.23886 57.30178 1.000 16.15862 100 HIS B CA 1
ATOM 1482 C C . HIS B 1 33 ? 32.05860 43.90721 56.13168 1.000 12.87234 100 HIS B C 1
ATOM 1483 O O . HIS B 1 33 ? 31.68347 43.17366 55.20718 1.000 11.05777 100 HIS B O 1
ATOM 1490 N N . PRO B 1 34 ? 33.29713 44.40977 56.16073 1.000 12.63662 101 PRO B N 1
ATOM 1491 C CA . PRO B 1 34 ? 34.24122 44.09353 55.07487 1.000 12.13051 101 PRO B CA 1
ATOM 1492 C C . PRO B 1 34 ? 34.59955 42.62409 55.00094 1.000 11.81698 101 PRO B C 1
ATOM 1493 O O . PRO B 1 34 ? 35.03856 42.16312 53.93881 1.000 10.25568 101 PRO B O 1
ATOM 1497 N N . GLU B 1 35 ? 34.42655 41.87340 56.09606 1.000 11.20110 102 GLU B N 1
ATOM 1498 C CA . GLU B 1 35 ? 34.59000 40.42589 56.04054 1.000 11.49434 102 GLU B CA 1
ATOM 1499 C C . GLU B 1 35 ? 33.55158 39.78130 55.12386 1.000 11.91539 102 GLU B C 1
ATOM 1500 O O . GLU B 1 35 ? 33.80487 38.71442 54.55029 1.000 10.23313 102 GLU B O 1
ATOM 1506 N N . LEU B 1 36 ? 32.38661 40.41120 54.96543 1.000 12.98144 103 LEU B N 1
ATOM 1507 C CA . LEU B 1 36 ? 31.38062 39.92633 54.02736 1.000 13.17743 103 LEU B CA 1
ATOM 1508 C C . LEU B 1 36 ? 31.53566 40.56172 52.65136 1.000 13.49359 103 LEU B C 1
ATOM 1509 O O . LEU B 1 36 ? 31.46270 39.86100 51.63577 1.000 13.80047 103 LEU B O 1
ATOM 1514 N N . THR B 1 37 ? 31.76657 41.87691 52.60153 1.000 12.15590 104 THR B N 1
ATOM 1515 C CA . THR B 1 37 ? 31.86124 42.56303 51.31786 1.000 10.57105 104 THR B CA 1
ATOM 1516 C C . THR B 1 37 ? 33.08472 42.10606 50.53471 1.000 10.30291 104 THR B C 1
ATOM 1517 O O . THR B 1 37 ? 33.00712 41.89673 49.31985 1.000 10.56550 104 THR B O 1
ATOM 1521 N N . THR B 1 38 ? 34.21840 41.93629 51.20871 1.000 11.69686 105 THR B N 1
ATOM 1522 C CA . THR B 1 38 ? 35.49162 41.63537 50.55700 1.000 13.68546 105 THR B CA 1
ATOM 1523 C C . THR B 1 38 ? 36.18686 40.48346 51.27414 1.000 13.75168 105 THR B C 1
ATOM 1524 O O . THR B 1 38 ? 37.20372 40.67943 51.95115 1.000 15.61646 105 THR B O 1
ATOM 1528 N N . PRO B 1 39 ? 35.67677 39.25612 51.12644 1.000 13.80718 106 PRO B N 1
ATOM 1529 C CA . PRO B 1 39 ? 36.33919 38.11876 51.78513 1.000 16.73601 106 PRO B CA 1
ATOM 1530 C C . PRO B 1 39 ? 37.72993 37.83906 51.23998 1.000 17.11844 106 PRO B C 1
ATOM 1531 O O . PRO B 1 39 ? 38.57966 37.32498 51.97859 1.000 14.68860 106 PRO B O 1
ATOM 1535 N N . ALA B 1 40 ? 37.99041 38.17081 49.97436 1.000 13.77298 107 ALA B N 1
ATOM 1536 C CA . ALA B 1 40 ? 39.28526 37.94988 49.34938 1.000 14.87801 107 ALA B CA 1
ATOM 1537 C C . ALA B 1 40 ? 40.10951 39.22886 49.24650 1.000 17.42585 107 ALA B C 1
ATOM 1538 O O . ALA B 1 40 ? 41.03967 39.30292 48.43426 1.000 17.83764 107 ALA B O 1
ATOM 1540 N N . GLY B 1 41 ? 39.79551 40.23425 50.04960 1.000 17.41702 108 GLY B N 1
ATOM 1541 C CA . GLY B 1 41 ? 40.49780 41.49461 49.95944 1.000 17.62862 108 GLY B CA 1
ATOM 1542 C C . GLY B 1 41 ? 39.81604 42.46441 49.01772 1.000 19.81101 108 GLY B C 1
ATOM 1543 O O . GLY B 1 41 ? 38.77026 42.19251 48.41457 1.000 15.99976 108 GLY B O 1
ATOM 1544 N N . GLN B 1 42 ? 40.45371 43.62473 48.87721 1.000 18.01582 109 GLN B N 1
ATOM 1545 C CA . GLN B 1 42 ? 39.86089 44.77405 48.21379 1.000 19.27840 109 GLN B CA 1
ATOM 1546 C C . GLN B 1 42 ? 40.50394 45.07249 46.86602 1.000 18.38702 109 GLN B C 1
ATOM 1547 O O . GLN B 1 42 ? 40.06863 45.99956 46.17412 1.000 17.57776 109 GLN B O 1
ATOM 1553 N N . TYR B 1 43 ? 41.53975 44.32762 46.48337 1.000 18.54023 110 TYR B N 1
ATOM 1554 C CA . TYR B 1 43 ? 42.28123 44.59528 45.25927 1.000 21.15472 110 TYR B CA 1
ATOM 1555 C C . TYR B 1 43 ? 41.63619 43.92592 44.04877 1.000 19.43210 110 TYR B C 1
ATOM 1556 O O . TYR B 1 43 ? 41.48006 44.55413 42.99823 1.000 16.34444 110 TYR B O 1
ATOM 1565 N N . ARG B 1 44 ? 41.27370 42.65280 44.17830 1.000 18.69680 111 ARG B N 1
ATOM 1566 C CA . ARG B 1 44 ? 40.67332 41.92596 43.07127 1.000 18.69201 111 ARG B CA 1
ATOM 1567 C C . ARG B 1 44 ? 39.33908 42.55368 42.67892 1.000 19.33846 111 ARG B C 1
ATOM 1568 O O . ARG B 1 44 ? 38.63086 43.13633 43.50461 1.000 18.13187 111 ARG B O 1
ATOM 1576 N N . SER B 1 45 ? 38.99294 42.42170 41.40341 1.000 19.15315 112 SER B N 1
ATOM 1577 C CA . SER B 1 45 ? 37.74454 42.98164 40.91438 1.000 20.86087 112 SER B CA 1
ATOM 1578 C C . SER B 1 45 ? 36.55244 42.25038 41.52485 1.000 20.69089 112 SER B C 1
ATOM 1579 O O . SER B 1 45 ? 36.66507 41.13497 42.03963 1.000 19.01355 112 SER B O 1
ATOM 1582 N N . SER B 1 46 ? 35.38924 42.89970 41.45162 1.000 19.91803 113 SER B N 1
ATOM 1583 C CA . SER B 1 46 ? 34.18485 42.32260 42.03415 1.000 18.91531 113 SER B CA 1
ATOM 1584 C C . SER B 1 46 ? 33.72898 41.07697 41.28600 1.000 19.38784 113 SER B C 1
ATOM 1585 O O . SER B 1 46 ? 33.08674 40.20421 41.88114 1.000 19.12802 113 SER B O 1
ATOM 1588 N N . SER B 1 47 ? 34.03494 40.97144 39.99044 1.000 19.88312 114 SER B N 1
ATOM 1589 C CA . SER B 1 47 ? 33.66028 39.76436 39.25930 1.000 20.16956 114 SER B CA 1
ATOM 1590 C C . SER B 1 47 ? 34.60980 38.61265 39.55081 1.000 21.39342 114 SER B C 1
ATOM 1591 O O . SER B 1 47 ? 34.21553 37.44638 39.43975 1.000 24.23050 114 SER B O 1
ATOM 1594 N N . ASP B 1 48 ? 35.85141 38.91543 39.92958 1.000 21.12483 115 ASP B N 1
ATOM 1595 C CA . ASP B 1 48 ? 36.81079 37.88712 40.30640 1.000 22.69199 115 ASP B CA 1
ATOM 1596 C C . ASP B 1 48 ? 36.63210 37.41260 41.74205 1.000 23.59416 115 ASP B C 1
ATOM 1597 O O . ASP B 1 48 ? 37.24776 36.41077 42.12429 1.000 19.94112 115 ASP B O 1
ATOM 1602 N N . THR B 1 49 ? 35.80258 38.09715 42.53780 1.000 21.45158 116 THR B N 1
ATOM 1603 C CA . THR B 1 49 ? 35.52555 37.70053 43.91199 1.000 23.77841 116 THR B CA 1
ATOM 1604 C C . THR B 1 49 ? 34.04127 37.51222 44.21016 1.000 23.19407 116 THR B C 1
ATOM 1605 O O . THR B 1 49 ? 33.69790 37.11450 45.32913 1.000 22.02549 116 THR B O 1
ATOM 1609 N N . GLY B 1 50 ? 33.15685 37.76752 43.25256 1.000 19.83414 117 GLY B N 1
ATOM 1610 C CA . GLY B 1 50 ? 31.73376 37.76083 43.51562 1.000 20.85885 117 GLY B CA 1
ATOM 1611 C C . GLY B 1 50 ? 31.15009 36.36252 43.62698 1.000 20.24261 117 GLY B C 1
ATOM 1612 O O . GLY B 1 50 ? 31.83090 35.34251 43.52216 1.000 17.23842 117 GLY B O 1
ATOM 1613 N N . ASN B 1 51 ? 29.83714 36.32598 43.83452 1.000 17.73921 118 ASN B N 1
ATOM 1614 C CA . ASN B 1 51 ? 29.12293 35.08885 44.12114 1.000 16.80294 118 ASN B CA 1
ATOM 1615 C C . ASN B 1 51 ? 28.52364 34.54070 42.83180 1.000 16.89744 118 ASN B C 1
ATOM 1616 O O . ASN B 1 51 ? 27.66665 35.18633 42.21618 1.000 15.16703 118 ASN B O 1
ATOM 1621 N N . TRP B 1 52 ? 28.97923 33.35664 42.42600 1.000 13.71897 119 TRP B N 1
ATOM 1622 C CA . TRP B 1 52 ? 28.47165 32.73556 41.20857 1.000 16.68721 119 TRP B CA 1
ATOM 1623 C C . TRP B 1 52 ? 27.04975 32.22871 41.41207 1.000 15.74848 119 TRP B C 1
ATOM 1624 O O . TRP B 1 52 ? 26.70307 31.71392 42.47990 1.000 14.08408 119 TRP B O 1
ATOM 1635 N N . VAL B 1 53 ? 26.23004 32.35852 40.37378 1.000 13.02594 120 VAL B N 1
ATOM 1636 C CA . VAL B 1 53 ? 24.88985 31.78622 40.37221 1.000 13.16977 120 VAL B CA 1
ATOM 1637 C C . VAL B 1 53 ? 24.96018 30.39954 39.74196 1.000 14.57907 120 VAL B C 1
ATOM 1638 O O . VAL B 1 53 ? 25.35112 30.25802 38.57797 1.000 15.16018 120 VAL B O 1
ATOM 1642 N N . GLN B 1 54 ? 24.56224 29.38244 40.50448 1.000 15.53905 121 GLN B N 1
ATOM 1643 C CA . GLN B 1 54 ? 24.65658 27.98760 40.09744 1.000 17.75192 121 GLN B CA 1
ATOM 1644 C C . GLN B 1 54 ? 23.52796 27.60728 39.13659 1.000 19.49200 121 GLN B C 1
ATOM 1645 O O . GLN B 1 54 ? 22.54481 28.33904 38.99306 1.000 18.58067 121 GLN B O 1
ATOM 1651 N N . PRO B 1 55 ? 23.65807 26.46911 38.44615 1.000 22.02369 122 PRO B N 1
ATOM 1652 C CA . PRO B 1 55 ? 22.60655 26.06948 37.49408 1.000 21.96448 122 PRO B CA 1
ATOM 1653 C C . PRO B 1 55 ? 21.23606 25.85916 38.11677 1.000 22.55756 122 PRO B C 1
ATOM 1654 O O . PRO B 1 55 ? 20.22861 26.03142 37.42007 1.000 25.49262 122 PRO B O 1
ATOM 1658 N N . ASP B 1 56 ? 21.15173 25.48323 39.39510 1.000 22.36833 123 ASP B N 1
ATOM 1659 C CA . ASP B 1 56 ? 19.83539 25.35217 40.01249 1.000 20.82870 123 ASP B CA 1
ATOM 1660 C C . ASP B 1 56 ? 19.21361 26.69992 40.34984 1.000 22.35909 123 ASP B C 1
ATOM 1661 O O . ASP B 1 56 ? 18.11590 26.74155 40.91554 1.000 21.63161 123 ASP B O 1
ATOM 1666 N N . GLY B 1 57 ? 19.89217 27.79753 40.03460 1.000 21.84950 124 GLY B N 1
ATOM 1667 C CA . GLY B 1 57 ? 19.35200 29.11676 40.26528 1.000 20.59717 124 GLY B CA 1
ATOM 1668 C C . GLY B 1 57 ? 19.67776 29.72508 41.60495 1.000 18.26496 124 GLY B C 1
ATOM 1669 O O . GLY B 1 57 ? 19.12994 30.78489 41.93334 1.000 18.54365 124 GLY B O 1
ATOM 1670 N N . THR B 1 58 ? 20.54444 29.09820 42.39028 1.000 17.28920 125 THR B N 1
ATOM 1671 C CA . THR B 1 58 ? 20.90096 29.60464 43.70367 1.000 18.17677 125 THR B CA 1
ATOM 1672 C C . THR B 1 58 ? 22.34922 30.07315 43.71284 1.000 17.69286 125 THR B C 1
ATOM 1673 O 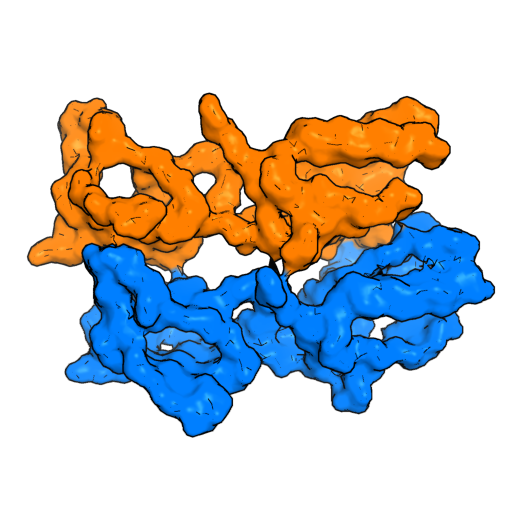O . THR B 1 58 ? 23.18307 29.60420 42.92891 1.000 16.32886 125 THR B O 1
ATOM 1677 N N . MET B 1 59 ? 22.64533 31.00962 44.60486 1.000 16.68049 126 MET B N 1
ATOM 1678 C CA . MET B 1 59 ? 24.02494 31.31468 44.92770 1.000 16.35058 126 MET B CA 1
ATOM 1679 C C . MET B 1 59 ? 24.20457 31.08732 46.42190 1.000 16.86951 126 MET B C 1
ATOM 1680 O O . MET B 1 59 ? 23.26483 31.25661 47.20553 1.000 15.69334 126 MET B O 1
ATOM 1685 N N . PHE B 1 60 ? 25.40837 30.69464 46.82652 1.000 18.45593 127 PHE B N 1
ATOM 1686 C CA . PHE B 1 60 ? 25.69056 30.57088 48.24866 1.000 16.14946 127 PHE B CA 1
ATOM 1687 C C . PHE B 1 60 ? 26.01952 31.94000 48.83162 1.000 15.91339 127 PHE B C 1
ATOM 1688 O O . PHE B 1 60 ? 26.75708 32.72760 48.23226 1.000 14.27682 127 PHE B O 1
ATOM 1696 N N . TYR B 1 61 ? 25.44849 32.23366 49.99705 1.000 13.46955 128 TYR B N 1
ATOM 1697 C CA . TYR B 1 61 ? 25.89159 33.39046 50.74832 1.000 14.24367 128 TYR B CA 1
ATOM 1698 C C . TYR B 1 61 ? 26.18606 32.96521 52.18078 1.000 13.38289 128 TYR B C 1
ATOM 1699 O O . TYR B 1 61 ? 25.47017 32.12239 52.73661 1.000 13.51078 128 TYR B O 1
ATOM 1708 N N . PRO B 1 62 ? 27.23915 33.51045 52.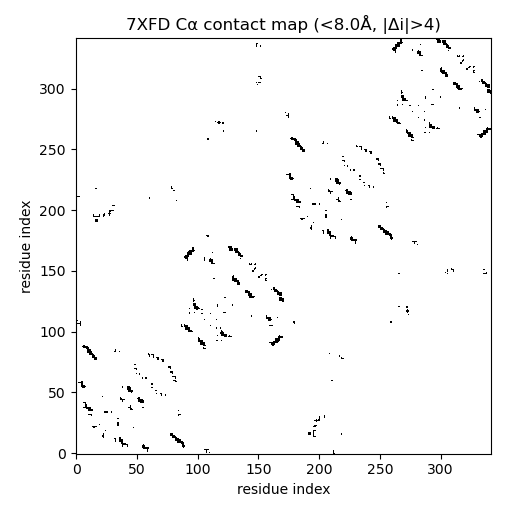79549 1.000 14.24456 129 PRO B N 1
ATOM 1709 C CA . PRO B 1 62 ? 27.62443 33.06624 54.14446 1.000 13.91536 129 PRO B CA 1
ATOM 1710 C C . PRO B 1 62 ? 26.51303 33.26506 55.16900 1.000 15.71058 129 PRO B C 1
ATOM 1711 O O . PRO B 1 62 ? 25.70434 34.19271 55.07160 1.000 11.50807 129 PRO B O 1
ATOM 1715 N N . TYR B 1 63 ? 26.49219 32.36428 56.16192 1.000 17.42026 130 TYR B N 1
ATOM 1716 C CA . TYR B 1 63 ? 25.54437 32.34949 57.27966 1.000 18.39283 130 TYR B CA 1
ATOM 1717 C C . TYR B 1 63 ? 24.14000 31.93789 56.84956 1.000 17.27795 130 TYR B C 1
ATOM 1718 O O . TYR B 1 63 ? 23.54291 31.03722 57.44901 1.000 18.56198 130 TYR B O 1
ATOM 1727 N N . ILE B 1 64 ? 23.59500 32.58500 55.81692 1.000 14.48783 131 ILE B N 1
ATOM 1728 C CA . ILE B 1 64 ? 22.22634 32.29152 55.40204 1.000 17.02512 131 ILE B CA 1
ATOM 1729 C C . ILE B 1 64 ? 22.13539 31.13956 54.41289 1.000 15.80500 131 ILE B C 1
ATOM 1730 O O . ILE B 1 64 ? 21.02476 30.65364 54.14853 1.000 16.48441 131 ILE B O 1
ATOM 1735 N N . GLY B 1 65 ? 23.25743 30.68304 53.86139 1.000 14.53241 132 GLY B N 1
ATOM 1736 C CA . GLY B 1 65 ? 23.22652 29.54792 52.95920 1.000 13.26254 132 GLY B CA 1
ATOM 1737 C C . GLY B 1 65 ? 22.80409 29.92195 51.54655 1.000 15.20223 132 GLY B C 1
ATOM 1738 O O . GLY B 1 65 ? 23.07055 31.01989 51.05497 1.000 15.80233 132 GLY B O 1
ATOM 1739 N N . LYS B 1 66 ? 22.13316 28.98317 50.88647 1.000 17.05132 133 LYS B N 1
ATOM 1740 C CA . LYS B 1 66 ? 21.78078 29.15873 49.48596 1.000 17.38886 133 LYS B CA 1
ATOM 1741 C C . LYS B 1 66 ? 20.61599 30.12801 49.33893 1.000 18.37514 133 LYS B C 1
ATOM 1742 O O . LYS B 1 66 ? 19.63267 30.06678 50.08378 1.000 17.75363 133 LYS B O 1
ATOM 1748 N N . VAL B 1 67 ? 20.74505 31.03289 48.37355 1.000 15.53128 134 VAL B N 1
ATOM 1749 C CA . VAL B 1 67 ? 19.74293 32.04431 48.07266 1.000 16.12941 134 VAL B CA 1
ATOM 1750 C C . VAL B 1 67 ? 19.30993 31.84182 46.62997 1.000 16.52831 134 VAL B C 1
ATOM 1751 O O . VAL B 1 67 ? 20.15728 31.79645 45.73147 1.000 14.49602 134 VAL B O 1
ATOM 1755 N N . HIS B 1 68 ? 18.00118 31.71580 46.40303 1.000 16.41788 135 HIS B N 1
ATOM 1756 C CA . HIS B 1 68 ? 17.50181 31.58662 45.03634 1.000 18.89359 135 HIS B CA 1
ATOM 1757 C C . HIS B 1 68 ? 17.42653 32.96430 44.39499 1.000 17.41478 135 HIS B C 1
ATOM 1758 O O . HIS B 1 68 ? 16.70096 33.84363 44.87185 1.000 15.65595 135 HIS B O 1
ATOM 1765 N N . VAL B 1 69 ? 18.17168 33.14889 43.31181 1.000 16.02380 136 VAL B N 1
ATOM 1766 C CA . VAL B 1 69 ? 18.28727 34.45633 42.68336 1.000 16.66320 136 VAL B CA 1
ATOM 1767 C C . VAL B 1 69 ? 17.82250 34.46891 41.23195 1.000 18.05641 136 VAL B C 1
ATOM 1768 O O . VAL B 1 69 ? 17.62346 35.56196 40.67567 1.000 15.87202 136 VAL B O 1
ATOM 1772 N N . VAL B 1 70 ? 17.64210 33.31498 40.58409 1.000 15.61364 137 VAL B N 1
ATOM 1773 C CA . VAL B 1 70 ? 17.26839 33.31676 39.17442 1.000 18.85772 137 VAL B CA 1
ATOM 1774 C C . VAL B 1 70 ? 15.79544 33.68053 39.03118 1.000 21.16458 137 VAL B C 1
ATOM 1775 O O . VAL B 1 70 ? 14.93753 33.21720 39.79693 1.000 18.55280 137 VAL B O 1
ATOM 1779 N N . GLY B 1 71 ? 15.49668 34.53429 38.05413 1.000 19.88229 138 GLY B N 1
ATOM 1780 C CA . GLY B 1 71 ? 14.15565 35.03961 37.87807 1.000 17.13289 138 GLY B CA 1
ATOM 1781 C C . GLY B 1 71 ? 13.78933 36.17619 38.80109 1.000 19.26330 138 GLY B C 1
ATOM 1782 O O . GLY B 1 71 ? 12.69107 36.73058 38.66885 1.000 22.21326 138 GLY B O 1
ATOM 1783 N N . LYS B 1 72 ? 14.66798 36.54372 39.72748 1.000 19.59335 139 LYS B N 1
ATOM 1784 C CA . LYS B 1 72 ? 14.41327 37.61571 40.67543 1.000 19.50474 139 LYS B CA 1
ATOM 1785 C C . LYS B 1 72 ? 15.18342 38.86474 40.26654 1.000 18.13475 139 LYS B C 1
ATOM 1786 O O . LYS B 1 72 ? 16.20310 38.79153 39.57622 1.000 18.28973 139 LYS B O 1
ATOM 1792 N N . THR B 1 73 ? 14.67515 40.01674 40.68428 1.000 17.40700 140 THR B N 1
ATOM 1793 C CA . THR B 1 73 ? 15.35342 41.27734 40.43932 1.000 19.63803 140 THR B CA 1
ATOM 1794 C C . THR B 1 73 ? 16.35897 41.55511 41.55247 1.000 18.61148 140 THR B C 1
ATOM 1795 O O . THR B 1 73 ? 16.36767 40.90152 42.59914 1.000 16.47093 140 THR B O 1
ATOM 1799 N N . LEU B 1 74 ? 17.21101 42.55444 41.31755 1.000 16.79081 141 LEU B N 1
ATOM 1800 C CA . LEU B 1 74 ? 18.22090 42.90200 42.30921 1.000 15.63099 141 LEU B CA 1
ATOM 1801 C C . LEU B 1 74 ? 17.58005 43.37535 43.60845 1.000 16.75821 141 LEU B C 1
ATOM 1802 O O . LEU B 1 74 ? 18.04188 43.02272 44.69971 1.000 16.90727 141 LEU B O 1
ATOM 1807 N N . ALA B 1 75 ? 16.50601 44.16326 43.51487 1.000 17.73015 142 ALA B N 1
ATOM 1808 C CA . ALA B 1 75 ? 15.83855 44.63740 44.72375 1.000 17.78013 142 ALA B CA 1
ATOM 1809 C C . ALA B 1 75 ? 15.22850 43.48092 45.50101 1.000 18.68335 142 ALA B C 1
ATOM 1810 O O . ALA B 1 75 ? 15.23453 43.48049 46.73918 1.000 17.46415 142 ALA B O 1
ATOM 1812 N N . GLU B 1 76 ? 14.70819 42.48041 44.78805 1.000 18.17338 143 GLU B N 1
ATOM 1813 C CA . GLU B 1 76 ? 14.11202 41.32979 45.45245 1.000 17.31567 143 GLU B CA 1
ATOM 1814 C C . GLU B 1 76 ? 15.17583 40.47619 46.13537 1.000 17.23295 143 GLU B C 1
ATOM 1815 O O . GLU B 1 76 ? 14.98137 40.02402 47.26898 1.000 15.46419 143 GLU B O 1
ATOM 1821 N N . ILE B 1 77 ? 16.30996 40.25245 45.46419 1.000 16.12617 144 ILE B N 1
ATOM 1822 C CA . ILE B 1 77 ? 17.41230 39.52094 46.08234 1.000 16.13634 144 ILE B CA 1
ATOM 1823 C C . ILE B 1 77 ? 17.93057 40.27209 47.30224 1.000 16.87656 144 ILE B C 1
ATOM 1824 O O . ILE B 1 77 ? 18.23557 39.66759 48.33767 1.000 13.98636 144 ILE B O 1
ATOM 1829 N N . ARG B 1 78 ? 18.03590 41.60217 47.19965 1.000 18.64021 145 ARG B N 1
ATOM 1830 C CA . ARG B 1 78 ? 18.49030 42.40822 48.32997 1.000 17.57624 145 ARG B CA 1
ATOM 1831 C C . ARG B 1 78 ? 17.57680 42.22780 49.53632 1.000 19.11261 145 ARG B C 1
ATOM 1832 O O . ARG B 1 78 ? 18.04878 41.98371 50.65401 1.000 18.10437 145 ARG B O 1
ATOM 1840 N N . SER B 1 79 ? 16.25947 42.34561 49.32587 1.000 19.02231 146 SER B N 1
ATOM 1841 C CA . SER B 1 79 ? 15.30858 42.15466 50.41912 1.000 21.36256 146 SER B CA 1
ATOM 1842 C C . SER B 1 79 ? 15.42138 40.75720 51.00581 1.000 19.84679 146 SER B C 1
ATOM 1843 O O . SER B 1 79 ? 15.33988 40.57869 52.22687 1.000 17.75275 146 SER B O 1
ATOM 1846 N N . ASP B 1 80 ? 15.59721 39.75227 50.14602 1.000 17.78565 147 ASP B N 1
ATOM 1847 C CA . ASP B 1 80 ? 15.72599 38.37648 50.61643 1.000 19.40288 147 ASP B CA 1
ATOM 1848 C C . ASP B 1 80 ? 16.97150 38.21519 51.48390 1.000 19.38343 147 ASP B C 1
ATOM 1849 O O . ASP B 1 80 ? 16.89493 37.71514 52.61165 1.000 19.47795 147 ASP B O 1
ATOM 1854 N N . ILE B 1 81 ? 18.12778 38.65847 50.98130 1.000 17.61740 148 ILE B N 1
ATOM 1855 C CA . ILE B 1 81 ? 19.37693 38.51210 51.72889 1.000 18.09210 148 ILE B CA 1
ATOM 1856 C C . ILE B 1 81 ? 19.33725 39.32723 53.01550 1.000 16.69592 148 ILE B C 1
ATOM 1857 O O . ILE B 1 81 ? 19.78938 38.86569 54.07093 1.000 18.18745 148 ILE B O 1
ATOM 1862 N N . THR B 1 82 ? 18.78650 40.54343 52.95617 1.000 13.89465 149 THR B N 1
ATOM 1863 C CA . THR B 1 82 ? 18.76384 41.40262 54.13827 1.000 15.85353 149 THR B CA 1
ATOM 1864 C C . THR B 1 82 ? 17.95509 40.77460 55.26635 1.000 17.24356 149 THR B C 1
ATOM 1865 O O . THR B 1 82 ? 18.38098 40.77288 56.42705 1.000 15.11296 149 THR B O 1
ATOM 1869 N N . GLY B 1 83 ? 16.77960 40.23616 54.94165 1.000 18.28403 150 GLY B N 1
ATOM 1870 C CA . GLY B 1 83 ? 15.93713 39.65363 55.97127 1.000 19.13912 150 GLY B CA 1
ATOM 1871 C C . GLY B 1 83 ? 16.56139 38.43205 56.61741 1.000 20.64010 150 GLY B C 1
ATOM 1872 O O . GLY B 1 83 ? 16.49135 38.25750 57.83638 1.000 19.63342 150 GLY B O 1
ATOM 1873 N N . ARG B 1 84 ? 17.18275 37.57021 55.81375 1.000 18.13687 151 ARG B N 1
ATOM 1874 C CA . ARG B 1 84 ? 17.77512 36.36265 56.37526 1.000 20.75582 151 ARG B CA 1
ATOM 1875 C C . ARG B 1 84 ? 19.08390 36.65632 57.09401 1.000 20.31595 151 ARG B C 1
ATOM 1876 O O . ARG B 1 84 ? 19.40059 35.99632 58.08932 1.000 22.18132 151 ARG B O 1
ATOM 1884 N N . LEU B 1 85 ? 19.84003 37.64881 56.62428 1.000 18.33625 152 LEU B N 1
ATOM 1885 C CA . LEU B 1 85 ? 21.06972 38.04114 57.30006 1.000 20.57373 152 LEU B CA 1
ATOM 1886 C C . LEU B 1 85 ? 20.80751 38.68923 58.65482 1.000 20.46640 152 LEU B C 1
ATOM 1887 O O . LEU B 1 85 ? 21.69796 38.68496 59.51267 1.000 16.78241 152 LEU B O 1
ATOM 1892 N N . ALA B 1 86 ? 19.60804 39.23868 58.86887 1.000 20.59583 153 ALA B N 1
ATOM 1893 C CA . ALA B 1 86 ? 19.28114 39.84597 60.15461 1.000 22.03596 153 ALA B CA 1
ATOM 1894 C C . ALA B 1 86 ? 19.33380 38.84414 61.30171 1.000 23.17286 153 ALA B C 1
ATOM 1895 O O . ALA B 1 86 ? 19.46386 39.25212 62.45942 1.000 28.21226 153 ALA B O 1
ATOM 1897 N N . THR B 1 87 ? 19.23323 37.54679 61.01071 1.000 23.33447 154 THR B N 1
ATOM 1898 C CA . THR B 1 87 ? 19.37980 36.53564 62.05438 1.000 24.42907 154 THR B CA 1
ATOM 1899 C C . THR B 1 87 ? 20.78573 36.52709 62.63873 1.000 21.60341 154 THR B C 1
ATOM 1900 O O . THR B 1 87 ? 20.96639 36.19301 63.81518 1.000 23.84007 154 THR B O 1
ATOM 1904 N N . TYR B 1 88 ? 21.78945 36.89184 61.83886 1.000 21.78785 155 TYR B N 1
ATOM 1905 C CA . TYR B 1 88 ? 23.18012 36.84468 62.26361 1.000 20.79554 155 TYR B CA 1
ATOM 1906 C C . TYR B 1 88 ? 23.79391 38.21606 62.50279 1.000 20.86471 155 TYR B C 1
ATOM 1907 O O . TYR B 1 88 ? 24.78479 38.31197 63.23584 1.000 20.19278 155 TYR B O 1
ATOM 1916 N N . ILE B 1 89 ? 23.22951 39.26778 61.91286 1.000 21.35043 156 ILE B N 1
ATOM 1917 C CA . ILE B 1 89 ? 23.72824 40.63111 62.03543 1.000 20.20873 156 ILE B CA 1
ATOM 1918 C C . ILE B 1 89 ? 22.55885 41.53392 62.40247 1.000 20.17968 156 ILE B C 1
ATOM 1919 O O . ILE B 1 89 ? 21.47672 41.42591 61.81818 1.000 22.36546 156 ILE B O 1
ATOM 1924 N N . ALA B 1 90 ? 22.77103 42.42652 63.36463 1.000 22.42250 157 ALA B N 1
ATOM 1925 C CA . ALA B 1 90 ? 21.70404 43.32436 63.79129 1.000 23.90803 157 ALA B CA 1
ATOM 1926 C C . ALA B 1 90 ? 21.47124 44.39909 62.73505 1.000 23.42484 157 ALA B C 1
ATOM 1927 O O . ALA B 1 90 ? 22.37178 45.19364 62.44069 1.000 23.41464 157 ALA B O 1
ATOM 1929 N N . ASP B 1 91 ? 20.26864 44.41611 62.16581 1.000 21.48965 158 ASP B N 1
ATOM 1930 C CA . ASP B 1 91 ? 19.85288 45.42996 61.20383 1.000 23.67113 158 ASP B CA 1
ATOM 1931 C C . ASP B 1 91 ? 20.85874 45.57132 60.05580 1.000 20.29624 158 ASP B C 1
ATOM 1932 O O . ASP B 1 91 ? 21.48361 46.62169 59.89557 1.000 17.87198 158 ASP B O 1
ATOM 1937 N N . PRO B 1 92 ? 21.03536 44.52905 59.24369 1.000 21.22115 159 PRO B N 1
ATOM 1938 C CA . PRO B 1 92 ? 22.09401 44.56667 58.22632 1.000 20.65010 159 PRO B CA 1
ATOM 1939 C C . PRO B 1 92 ? 21.74338 45.50781 57.08448 1.000 16.56998 159 PRO B C 1
ATOM 1940 O O . PRO B 1 92 ? 20.60216 45.55078 56.62082 1.000 15.22835 159 PRO B O 1
ATOM 1944 N N . GLN B 1 93 ? 22.74786 46.25564 56.62407 1.000 13.95065 160 GLN B N 1
ATOM 1945 C CA . GLN B 1 93 ? 22.59922 47.19192 55.51256 1.000 14.30014 160 GLN B CA 1
ATOM 1946 C C . GLN B 1 93 ? 23.24672 46.57703 54.27552 1.000 12.64695 160 GLN B C 1
ATOM 1947 O O . GLN B 1 93 ? 24.47735 46.52886 54.16889 1.000 11.86104 160 GLN B O 1
ATOM 1953 N N . VAL B 1 94 ? 22.41508 46.12022 53.33824 1.000 12.86770 161 VAL B N 1
ATOM 1954 C CA . VAL B 1 94 ? 22.84852 45.27410 52.23310 1.000 12.78224 161 VAL B CA 1
ATOM 1955 C C . VAL B 1 94 ? 22.37785 45.87411 50.91339 1.000 13.68496 161 VAL B C 1
ATOM 1956 O O . VAL B 1 94 ? 21.26099 46.39246 50.81544 1.000 12.58258 161 VAL B O 1
ATOM 1960 N N . ASP B 1 95 ? 23.23743 45.81245 49.90009 1.000 13.08543 162 ASP B N 1
ATOM 1961 C CA . ASP B 1 95 ? 22.82426 46.03468 48.52484 1.000 14.84104 162 ASP B CA 1
ATOM 1962 C C . ASP B 1 95 ? 23.44796 44.94986 47.65715 1.000 13.56124 162 ASP B C 1
ATOM 1963 O O . ASP B 1 95 ? 24.47064 44.35997 48.01456 1.000 11.32542 162 ASP B O 1
ATOM 1968 N N . VAL B 1 96 ? 22.80874 44.68049 46.51974 1.000 13.04296 163 VAL B N 1
ATOM 1969 C CA . VAL B 1 96 ? 23.23666 43.65163 45.57719 1.000 13.45793 163 VAL B CA 1
ATOM 1970 C C . VAL B 1 96 ? 23.21585 44.24871 44.17610 1.000 16.89459 163 VAL B C 1
ATOM 1971 O O . VAL B 1 96 ? 22.22377 44.87029 43.77718 1.000 13.71733 163 VAL B O 1
ATOM 1975 N N . ASN B 1 97 ? 24.29837 44.05659 43.42739 1.000 13.12525 164 ASN B N 1
ATOM 1976 C CA . ASN B 1 97 ? 24.27215 44.31951 41.99440 1.000 16.58459 164 ASN B CA 1
ATOM 1977 C C . ASN B 1 97 ? 25.03298 43.19357 41.30365 1.000 16.34274 164 ASN B C 1
ATOM 1978 O O . ASN B 1 97 ? 25.38982 42.18771 41.92476 1.000 12.45959 164 ASN B O 1
ATOM 1983 N N . ILE B 1 98 ? 25.27182 43.35250 40.00584 1.000 14.52794 165 ILE B N 1
ATOM 1984 C CA . ILE B 1 98 ? 25.80528 42.28465 39.16940 1.000 14.18854 165 ILE B CA 1
ATOM 1985 C C . ILE B 1 98 ? 27.21393 42.66011 38.73797 1.000 13.13192 165 ILE B C 1
ATOM 1986 O O . ILE B 1 98 ? 27.42288 43.69241 38.08789 1.000 13.31146 165 ILE B O 1
ATOM 1991 N N . ALA B 1 99 ? 28.17948 41.81941 39.10548 1.000 11.13649 166 ALA B N 1
ATOM 1992 C CA . ALA B 1 99 ? 29.56128 42.04018 38.70455 1.000 14.96539 166 ALA B CA 1
ATOM 1993 C C . ALA B 1 99 ? 29.83522 41.51574 37.30197 1.000 18.37274 166 ALA B C 1
ATOM 1994 O O . ALA B 1 99 ? 30.72030 42.03614 36.61167 1.000 16.74339 166 ALA B O 1
ATOM 1996 N N . ALA B 1 100 ? 29.09742 40.49616 36.86615 1.000 14.10004 167 ALA B N 1
ATOM 1997 C CA . ALA B 1 100 ? 29.30547 39.91807 35.54404 1.000 16.20150 167 ALA B CA 1
ATOM 1998 C C . ALA B 1 100 ? 27.96463 39.47547 34.98155 1.000 14.88948 167 ALA B C 1
ATOM 1999 O O . ALA B 1 100 ? 27.27423 38.65298 35.59277 1.000 13.45450 167 ALA B O 1
ATOM 2001 N N . PHE B 1 101 ? 27.60097 40.02113 33.82142 1.000 14.17902 168 PHE B N 1
ATOM 2002 C CA . PHE B 1 101 ? 26.38841 39.62051 33.10616 1.000 14.83189 168 PHE B CA 1
ATOM 2003 C C . PHE B 1 101 ? 26.76276 38.50103 32.14241 1.000 15.33173 168 PHE B C 1
ATOM 2004 O O . PHE B 1 101 ? 27.09814 38.73851 30.98232 1.000 15.16377 168 PHE B O 1
ATOM 2012 N N . ARG B 1 102 ? 26.70407 37.25876 32.62465 1.000 15.10283 169 ARG B N 1
ATOM 2013 C CA . ARG B 1 102 ? 27.13753 36.11013 31.83947 1.000 15.89470 169 ARG B CA 1
ATOM 2014 C C . ARG B 1 102 ? 25.99458 35.23194 31.35062 1.000 17.99693 169 ARG B C 1
ATOM 2015 O O . ARG B 1 102 ? 26.22434 34.36537 30.50059 1.000 20.97866 169 ARG B O 1
ATOM 2023 N N . SER B 1 103 ? 24.77414 35.44602 31.83573 1.000 14.79947 170 SER B N 1
ATOM 2024 C CA . SER B 1 103 ? 23.70390 34.48195 31.63092 1.000 17.55674 170 SER B CA 1
ATOM 2025 C C . SER B 1 103 ? 22.87135 34.76695 30.39038 1.000 18.92496 170 SER B C 1
ATOM 2026 O O . SER B 1 103 ? 22.43571 33.83042 29.71182 1.000 18.71984 170 SER B O 1
ATOM 2029 N N . GLN B 1 104 ? 22.62317 36.03250 30.07677 1.000 13.90084 171 GLN B N 1
ATOM 2030 C CA . GLN B 1 104 ? 21.68523 36.37350 29.01847 1.000 16.06122 171 GLN B CA 1
ATOM 2031 C C . GLN B 1 104 ? 22.34582 37.26933 27.98371 1.000 17.86301 171 GLN B C 1
ATOM 2032 O O . GLN B 1 104 ? 23.22188 38.07837 28.30694 1.000 15.98569 171 GLN B O 1
ATOM 2038 N N . LYS B 1 105 ? 21.93193 37.11471 26.73196 1.000 16.02238 172 LYS B N 1
ATOM 2039 C CA . LYS B 1 105 ? 22.72767 37.70642 25.67360 1.000 20.18025 172 LYS B CA 1
ATOM 2040 C C . LYS B 1 105 ? 21.97317 37.67673 24.34921 1.000 21.05248 172 LYS B C 1
ATOM 2041 O O . LYS B 1 105 ? 21.06953 36.86063 24.13365 1.000 18.96152 172 LYS B O 1
ATOM 2047 N N . ALA B 1 106 ? 22.28935 38.66448 23.52069 1.000 18.17739 173 ALA B N 1
ATOM 2048 C CA . ALA B 1 106 ? 21.75450 38.78973 22.17864 1.000 22.02421 173 ALA B CA 1
ATOM 2049 C C . ALA B 1 106 ? 22.90885 38.70903 21.19026 1.000 26.75315 173 ALA B C 1
ATOM 2050 O O . ALA B 1 106 ? 24.04951 39.06184 21.50929 1.000 26.17747 173 ALA B O 1
ATOM 2052 N N . TYR B 1 107 ? 22.60819 38.23096 19.99033 1.000 23.25141 174 TYR B N 1
ATOM 2053 C CA . TYR B 1 107 ? 23.62147 37.95722 18.98218 1.000 23.55109 174 TYR B CA 1
ATOM 2054 C C . TYR B 1 107 ? 23.44656 38.92665 17.82234 1.000 27.14093 174 TYR B C 1
ATOM 2055 O O . TYR B 1 107 ? 22.39654 38.94159 17.16932 1.000 27.16189 174 TYR B O 1
ATOM 2064 N N . ILE B 1 108 ? 24.46552 39.74646 17.58653 1.000 26.54525 175 ILE B N 1
ATOM 2065 C CA . ILE B 1 108 ? 24.48166 40.70530 16.48879 1.000 29.15686 175 ILE B CA 1
ATOM 2066 C C . ILE B 1 108 ? 25.50025 40.20984 15.47375 1.000 32.26694 175 ILE B C 1
ATOM 2067 O O . ILE B 1 108 ? 26.68803 40.07449 15.79240 1.000 32.10275 175 ILE B O 1
ATOM 2072 N N . SER B 1 109 ? 25.03816 39.92084 14.26002 1.000 30.86064 176 SER B N 1
ATOM 2073 C CA . SER B 1 109 ? 25.89690 39.37273 13.22227 1.000 32.69328 176 SER B CA 1
ATOM 2074 C C . SER B 1 109 ? 25.55589 40.01596 11.88807 1.000 31.26538 176 SER B C 1
ATOM 2075 O O . SER B 1 109 ? 24.54403 40.70315 11.73796 1.000 29.08415 176 SER B O 1
ATOM 2078 N N . GLY B 1 110 ? 26.41459 39.76828 10.91126 1.000 31.49594 177 GLY B N 1
ATOM 2079 C CA . GLY B 1 110 ? 26.19249 40.24319 9.55699 1.000 30.55670 177 GLY B CA 1
ATOM 2080 C C . GLY B 1 110 ? 27.05020 41.46376 9.24823 1.000 31.87797 177 GLY B C 1
ATOM 2081 O O . GLY B 1 110 ? 28.24469 41.48544 9.55267 1.000 32.71559 177 GLY B O 1
ATOM 2082 N N . GLN B 1 111 ? 26.43292 42.48251 8.65463 1.000 28.58380 178 GLN B N 1
ATOM 2083 C CA . GLN B 1 111 ? 27.15954 43.65566 8.17255 1.000 31.56426 178 GLN B CA 1
ATOM 2084 C C . GLN B 1 111 ? 27.24088 44.73513 9.25261 1.000 36.45687 178 GLN B C 1
ATOM 2085 O O . GLN B 1 111 ? 26.71434 45.84348 9.12866 1.000 33.34745 178 GLN B O 1
ATOM 2091 N N . VAL B 1 112 ? 27.92627 44.38363 10.33030 1.000 31.55720 179 VAL B N 1
ATOM 2092 C CA . VAL B 1 112 ? 28.36579 45.34297 11.32889 1.000 31.57664 179 VAL B CA 1
ATOM 2093 C C . VAL B 1 112 ? 29.87336 45.19714 11.45452 1.000 34.51676 179 VAL B C 1
ATOM 2094 O O . VAL B 1 112 ? 30.43188 44.12425 11.20593 1.000 35.28376 179 VAL B O 1
ATOM 2098 N N . ASN B 1 113 ? 30.53817 46.29162 11.82659 1.000 38.79266 180 ASN B N 1
ATOM 2099 C CA . ASN B 1 113 ? 31.99586 46.26974 11.88941 1.000 40.18109 180 ASN B CA 1
ATOM 2100 C C . ASN B 1 113 ? 32.50304 45.33729 12.98097 1.000 42.39121 180 ASN B C 1
ATOM 2101 O O . ASN B 1 113 ? 33.59582 44.77171 12.85381 1.000 44.81564 180 ASN B O 1
ATOM 2106 N N . LYS B 1 114 ? 31.73145 45.15885 14.05162 1.000 40.43941 181 LYS B N 1
ATOM 2107 C CA . LYS B 1 114 ? 32.07652 44.23777 15.13260 1.000 41.98545 181 LYS B CA 1
ATOM 2108 C C . LYS B 1 114 ? 30.85788 43.34855 15.35663 1.000 42.30263 181 LYS B C 1
ATOM 2109 O O . LYS B 1 114 ? 29.93806 43.70038 16.09939 1.000 41.63836 181 LYS B O 1
ATOM 2115 N N . SER B 1 115 ? 30.84250 42.19730 14.69848 1.000 39.16278 182 SER B N 1
ATOM 2116 C CA . SER B 1 115 ? 29.74570 41.27024 14.89965 1.000 38.76742 182 SER B CA 1
ATOM 2117 C C . SER B 1 115 ? 29.95673 40.49034 16.18819 1.000 40.52654 182 SER B C 1
ATOM 2118 O O . SER B 1 115 ? 31.06487 40.41109 16.72509 1.000 42.97343 182 SER B O 1
ATOM 2121 N N . GLY B 1 116 ? 28.87340 39.91680 16.69240 1.000 36.76980 183 GLY B N 1
ATOM 2122 C CA . GLY B 1 116 ? 29.02503 39.01562 17.80969 1.000 33.79195 183 GLY B CA 1
ATOM 2123 C C . GLY B 1 116 ? 28.02705 39.14591 18.93681 1.000 30.77559 183 GLY B C 1
ATOM 2124 O O . GLY B 1 116 ? 26.87303 39.54661 18.75856 1.000 31.20492 183 GLY B O 1
ATOM 2125 N N . GLN B 1 117 ? 28.51148 38.82039 20.12194 1.000 32.64775 184 GLN B N 1
ATOM 2126 C CA . GLN B 1 117 ? 27.70419 38.56623 21.30071 1.000 29.65155 184 GLN B CA 1
ATOM 2127 C C . GLN B 1 117 ? 27.62055 39.83309 22.14523 1.000 29.65018 184 GLN B C 1
ATOM 2128 O O . GLN B 1 117 ? 28.63816 40.49414 22.37407 1.000 30.79425 184 GLN B O 1
ATOM 2134 N N . GLN B 1 118 ? 26.41296 40.18424 22.59394 1.000 25.45628 185 GLN B N 1
ATOM 2135 C CA . GLN B 1 118 ? 26.21920 41.37511 23.41792 1.000 24.24241 185 GLN B CA 1
ATOM 2136 C C . GLN B 1 118 ? 25.35386 41.04534 24.62910 1.000 23.15574 185 GLN B C 1
ATOM 2137 O O . GLN B 1 118 ? 24.25756 40.49186 24.48677 1.000 18.78914 185 GLN B O 1
ATOM 2143 N N . ALA B 1 119 ? 25.84226 41.41167 25.81382 1.000 19.91276 186 ALA B N 1
ATOM 2144 C CA . ALA B 1 119 ? 25.20238 41.01267 27.06117 1.000 18.67392 186 ALA B CA 1
ATOM 2145 C C . ALA B 1 119 ? 23.89681 41.76316 27.28948 1.000 16.81575 186 ALA B C 1
ATOM 2146 O O . ALA B 1 119 ? 23.78381 42.95690 26.99680 1.000 16.84691 186 ALA B O 1
ATOM 2148 N N . ILE B 1 120 ? 22.90923 41.05279 27.82566 1.000 16.47441 187 ILE B N 1
ATOM 2149 C CA . ILE B 1 120 ? 21.67671 41.66617 28.30740 1.000 16.95351 187 ILE B CA 1
ATOM 2150 C C . ILE B 1 120 ? 21.89050 42.04857 29.76639 1.000 14.20773 187 ILE B C 1
ATOM 2151 O O . ILE B 1 120 ? 22.25025 41.20244 30.59130 1.000 13.55391 187 ILE B O 1
ATOM 2156 N N . THR B 1 121 ? 21.69403 43.32574 30.08326 1.000 13.75667 188 THR B N 1
ATOM 2157 C CA . THR B 1 121 ? 22.01457 43.82924 31.41498 1.000 16.08588 188 THR B CA 1
ATOM 2158 C C . THR B 1 121 ? 20.85088 44.59997 32.01749 1.000 15.24612 188 THR B C 1
ATOM 2159 O O . THR B 1 121 ? 19.74075 44.58297 31.47651 1.000 14.30130 188 THR B O 1
ATOM 2163 N N . ASN B 1 122 ? 21.10292 45.27886 33.14209 1.000 16.56240 189 ASN B N 1
ATOM 2164 C CA . ASN B 1 122 ? 20.08153 46.10631 33.77600 1.000 16.14214 189 ASN B CA 1
ATOM 2165 C C . ASN B 1 122 ? 19.74622 47.33901 32.95109 1.000 17.60051 189 ASN B C 1
ATOM 2166 O O . ASN B 1 122 ? 18.69252 47.94810 33.16233 1.000 20.00885 189 ASN B O 1
ATOM 2171 N N . VAL B 1 123 ? 20.61668 47.72571 32.02857 1.000 17.29175 190 VAL B N 1
ATOM 2172 C CA . VAL B 1 123 ? 20.33704 48.84366 31.13566 1.000 20.56364 190 VAL B CA 1
ATOM 2173 C C . VAL B 1 123 ? 19.68166 48.28495 29.87841 1.000 22.99954 190 VAL B C 1
ATOM 2174 O O . VAL B 1 123 ? 20.13896 47.26285 29.33952 1.000 20.21688 190 VAL B O 1
ATOM 2178 N N . PRO B 1 124 ? 18.59428 48.89215 29.40537 1.000 22.27636 191 PRO B N 1
ATOM 2179 C CA . PRO B 1 124 ? 17.94856 48.40445 28.18148 1.000 23.88885 191 PRO B CA 1
ATOM 2180 C C . PRO B 1 124 ? 18.90691 48.43016 26.99947 1.000 24.19628 191 PRO B C 1
ATOM 2181 O O . PRO B 1 124 ? 19.73393 49.33444 26.86333 1.000 27.13895 191 PRO B O 1
ATOM 2185 N N . LEU B 1 125 ? 18.79557 47.41534 26.14636 1.000 25.14553 192 LEU B N 1
ATOM 2186 C CA . LEU B 1 125 ? 19.59215 47.31287 24.92678 1.000 25.94065 192 LEU B CA 1
ATOM 2187 C C . LEU B 1 125 ? 18.64048 47.26701 23.73999 1.000 27.41732 192 LEU B C 1
ATOM 2188 O O . LEU B 1 125 ? 18.00474 46.23768 23.48944 1.000 27.41693 192 LEU B O 1
ATOM 2193 N N . THR B 1 126 ? 18.53674 48.37743 23.01768 1.000 29.88389 193 THR B N 1
ATOM 2194 C CA . THR B 1 126 ? 17.71258 48.43514 21.82029 1.000 31.98846 193 THR B CA 1
ATOM 2195 C C . THR B 1 126 ? 18.54740 48.11005 20.58358 1.000 28.65927 193 THR B C 1
ATOM 2196 O O . THR B 1 126 ? 19.77848 48.03840 20.63159 1.000 27.31359 193 THR B O 1
ATOM 2200 N N . ILE B 1 127 ? 17.85191 47.90898 19.45996 1.000 33.70352 194 ILE B N 1
ATOM 2201 C CA . ILE B 1 127 ? 18.53321 47.67889 18.18590 1.000 33.28611 194 ILE B CA 1
ATOM 2202 C C . ILE B 1 127 ? 19.54750 48.78384 17.92817 1.000 31.67314 194 ILE B C 1
ATOM 2203 O O . ILE B 1 127 ? 20.70660 48.52660 17.57964 1.000 30.84137 194 ILE B O 1
ATOM 2208 N N . LEU B 1 128 ? 19.12659 50.03460 18.12654 1.000 34.77897 195 LEU B N 1
ATOM 2209 C CA . LEU B 1 128 ? 20.02367 51.16716 17.92225 1.000 37.64655 195 LEU B CA 1
ATOM 2210 C C . LEU B 1 128 ? 21.20268 51.13001 18.88656 1.000 35.46652 195 LEU B C 1
ATOM 2211 O O . LEU B 1 128 ? 22.32256 51.48604 18.50259 1.000 38.01012 195 LEU B O 1
ATOM 2216 N N . ASP B 1 129 ? 20.98046 50.69187 20.13103 1.000 35.34521 196 ASP B N 1
ATOM 2217 C CA . ASP B 1 129 ? 22.09192 50.51723 21.06527 1.000 33.33100 196 ASP B CA 1
ATOM 2218 C C . ASP B 1 129 ? 23.04327 49.42982 20.58489 1.000 31.05662 196 ASP B C 1
ATOM 2219 O O . ASP B 1 129 ? 24.26786 49.58519 20.64434 1.000 29.42589 196 ASP B O 1
ATOM 2224 N N . ALA B 1 130 ? 22.49221 48.30569 20.12334 1.000 29.61600 197 ALA B N 1
ATOM 2225 C CA . ALA B 1 130 ? 23.33523 47.17706 19.74354 1.000 31.01601 197 ALA B CA 1
ATOM 2226 C C . ALA B 1 130 ? 24.13660 47.48222 18.48654 1.000 31.22882 197 ALA B C 1
ATOM 2227 O O . ALA B 1 130 ? 25.31153 47.11069 18.38879 1.000 29.10705 197 ALA B O 1
ATOM 2229 N N . ILE B 1 131 ? 23.51534 48.15335 17.51425 1.000 33.27777 198 ILE B N 1
ATOM 2230 C CA . ILE B 1 131 ? 24.22413 48.53059 16.29434 1.000 35.88389 198 ILE B CA 1
ATOM 2231 C C . ILE B 1 131 ? 25.37563 49.46928 16.62461 1.000 35.54383 198 ILE B C 1
ATOM 2232 O O . ILE B 1 131 ? 26.51292 49.26829 16.18289 1.000 38.83200 198 ILE B O 1
ATOM 2237 N N . ASN B 1 132 ? 25.09810 50.50440 17.42095 1.000 37.84909 199 ASN B N 1
ATOM 2238 C CA . ASN B 1 132 ? 26.14636 51.44573 17.79930 1.000 38.07768 199 ASN B CA 1
ATOM 2239 C C . ASN B 1 132 ? 27.24110 50.75642 18.60076 1.000 34.87448 199 ASN B C 1
ATOM 2240 O O . ASN B 1 132 ? 28.42454 51.08593 18.45983 1.000 40.85780 199 ASN B O 1
ATOM 2245 N N . ALA B 1 133 ? 26.86765 49.78803 19.44035 1.000 36.14536 200 ALA B N 1
ATOM 2246 C CA . ALA B 1 133 ? 27.85670 49.05477 20.22304 1.000 34.61200 200 ALA B CA 1
ATOM 2247 C C . ALA B 1 133 ? 28.65485 48.06811 19.37940 1.000 36.00890 200 ALA B C 1
ATOM 2248 O O . ALA B 1 133 ? 29.71062 47.60406 19.82370 1.000 41.26870 200 ALA B O 1
ATOM 2250 N N . ALA B 1 134 ? 28.17758 47.73565 18.18004 1.000 39.09372 201 ALA B N 1
ATOM 2251 C CA . ALA B 1 134 ? 28.83846 46.77566 17.30624 1.000 43.37886 201 ALA B CA 1
ATOM 2252 C C . ALA B 1 134 ? 29.82517 47.43223 16.34675 1.000 44.12225 201 ALA B C 1
ATOM 2253 O O . ALA B 1 134 ? 30.11808 46.86433 15.28802 1.000 43.97564 201 ALA B O 1
ATOM 2255 N N . GLY B 1 135 ? 30.34248 48.60956 16.69071 1.000 44.39857 202 GLY B N 1
ATOM 2256 C CA . GLY B 1 135 ? 31.24928 49.31293 15.80763 1.000 43.94253 202 GLY B CA 1
ATOM 2257 C C . GLY B 1 135 ? 30.60115 49.95015 14.60200 1.000 43.99943 202 GLY B C 1
ATOM 2258 O O . GLY B 1 135 ? 31.31358 50.45100 13.72677 1.000 46.99476 202 GLY B O 1
ATOM 2259 N N . GLY B 1 136 ? 29.27597 49.94505 14.52348 1.000 43.14778 203 GLY B N 1
ATOM 2260 C CA . GLY B 1 136 ? 28.57112 50.56228 13.42146 1.000 39.46176 203 GLY B CA 1
ATOM 2261 C C . GLY B 1 136 ? 28.35088 49.61472 12.25436 1.000 39.31758 203 GLY B C 1
ATOM 2262 O O . GLY B 1 136 ? 28.97419 48.56023 12.13495 1.000 37.48513 203 GLY B O 1
ATOM 2263 N N . LEU B 1 137 ? 27.43134 50.01281 11.38067 1.000 40.02772 204 LEU B N 1
ATOM 2264 C CA . LEU B 1 137 ? 27.17131 49.25849 10.16648 1.000 41.26108 204 LEU B CA 1
ATOM 2265 C C . LEU B 1 137 ? 28.35994 49.34901 9.21396 1.000 40.31622 204 LEU B C 1
ATOM 2266 O O . LEU B 1 137 ? 29.25110 50.19003 9.36306 1.000 43.27629 204 LEU B O 1
ATOM 2271 N N . THR B 1 138 ? 28.37013 48.45961 8.22896 1.000 36.69638 205 THR B N 1
ATOM 2272 C CA . THR B 1 138 ? 29.33824 48.52902 7.14739 1.000 39.15404 205 THR B CA 1
ATOM 2273 C C . THR B 1 138 ? 28.71669 49.23631 5.94723 1.000 40.50427 205 THR B C 1
ATOM 2274 O O . THR B 1 138 ? 27.51287 49.50169 5.90255 1.000 37.54378 205 THR B O 1
ATOM 2278 N N . ASP B 1 139 ? 29.56328 49.54734 4.96181 1.000 41.68494 206 ASP B N 1
ATOM 2279 C CA . ASP B 1 139 ? 29.08150 50.23152 3.76744 1.000 41.95042 206 ASP B CA 1
ATOM 2280 C C . ASP B 1 139 ? 28.19073 49.34547 2.90588 1.000 40.01413 206 ASP B C 1
ATOM 2281 O O . ASP B 1 139 ? 27.36755 49.86685 2.14634 1.000 40.65202 206 ASP B O 1
ATOM 2286 N N . THR B 1 140 ? 28.32511 48.02474 3.01345 1.000 39.34604 207 THR B N 1
ATOM 2287 C CA . THR B 1 140 ? 27.54937 47.08594 2.21544 1.000 38.04061 207 THR B CA 1
ATOM 2288 C C . THR B 1 140 ? 26.37811 46.48499 2.98959 1.000 40.58116 207 THR B C 1
ATOM 2289 O O . THR B 1 140 ? 25.83462 45.45701 2.57969 1.000 42.29183 207 THR B O 1
ATOM 2293 N N . ALA B 1 141 ? 25.97815 47.10890 4.09316 1.000 36.67410 208 ALA B N 1
ATOM 2294 C CA . ALA B 1 141 ? 24.85987 46.62270 4.88432 1.000 40.85681 208 ALA B CA 1
ATOM 2295 C C . ALA B 1 141 ? 23.53653 46.93411 4.19684 1.000 45.4536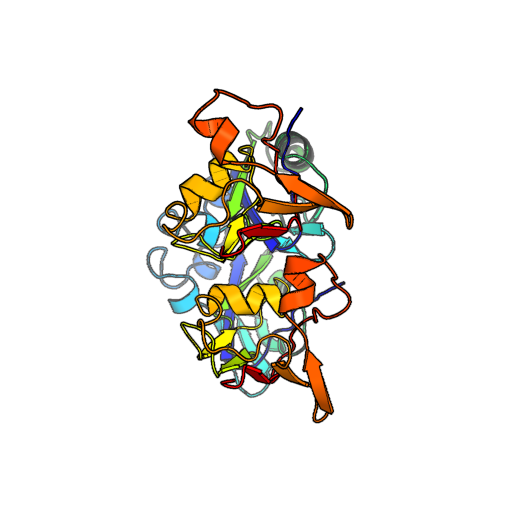1 208 ALA B C 1
ATOM 2296 O O . ALA B 1 141 ? 23.30125 48.06235 3.75775 1.000 48.24790 208 ALA B O 1
ATOM 2298 N N . ASP B 1 142 ? 22.66448 45.92465 4.11240 1.000 45.93833 209 ASP B N 1
ATOM 2299 C CA . ASP B 1 142 ? 21.28317 46.11452 3.66418 1.000 46.82110 209 ASP B CA 1
ATOM 2300 C C . ASP B 1 142 ? 20.49004 46.74473 4.81263 1.000 49.18321 209 ASP B C 1
ATOM 2301 O O . ASP B 1 142 ? 19.58479 46.14784 5.39627 1.000 47.60223 209 ASP B O 1
ATOM 2306 N N . TRP B 1 143 ? 20.85080 47.99320 5.12936 1.000 46.44350 210 TRP B N 1
ATOM 2307 C CA . TRP B 1 143 ? 20.46954 48.61481 6.39223 1.000 50.43615 210 TRP B CA 1
ATOM 2308 C C . TRP B 1 143 ? 19.03232 49.13098 6.40299 1.000 50.70944 210 TRP B C 1
ATOM 2309 O O . TRP B 1 143 ? 18.58773 49.63866 7.43732 1.000 45.15498 210 TRP B O 1
ATOM 2320 N N . ARG B 1 144 ? 18.28880 48.98238 5.30518 1.000 51.23685 211 ARG B N 1
ATOM 2321 C CA . ARG B 1 144 ? 16.84014 49.13990 5.31418 1.000 51.11250 211 ARG B CA 1
ATOM 2322 C C . ARG B 1 144 ? 16.11819 47.81658 5.52240 1.000 50.44764 211 ARG B C 1
ATOM 2323 O O . ARG B 1 144 ? 14.88640 47.80131 5.59454 1.000 54.33751 211 ARG B O 1
ATOM 2331 N N . ASN B 1 145 ? 16.85997 46.70310 5.61738 1.000 47.12097 212 ASN B N 1
ATOM 2332 C CA . ASN B 1 145 ? 16.28649 45.35700 5.69557 1.000 53.13420 212 ASN B CA 1
ATOM 2333 C C . ASN B 1 145 ? 17.15915 44.54493 6.65916 1.000 53.80257 212 ASN B C 1
ATOM 2334 O O . ASN B 1 145 ? 17.98908 43.72837 6.25004 1.000 56.34419 212 ASN B O 1
ATOM 2339 N N . VAL B 1 146 ? 16.96765 44.77860 7.95673 1.000 51.02616 213 VAL B N 1
ATOM 2340 C CA . VAL B 1 146 ? 17.66389 44.04798 9.01099 1.000 46.57768 213 VAL B CA 1
ATOM 2341 C C . VAL B 1 146 ? 16.69365 43.04295 9.61294 1.000 45.47885 213 VAL B C 1
ATOM 2342 O O . VAL B 1 146 ? 15.51016 43.34582 9.80625 1.000 50.62984 213 VAL B O 1
ATOM 2346 N N . VAL B 1 147 ? 17.18483 41.83973 9.89591 1.000 44.92377 214 VAL B N 1
ATOM 2347 C CA . VAL B 1 147 ? 16.35305 40.74189 10.37663 1.000 43.46993 214 VAL B CA 1
ATOM 2348 C C . VAL B 1 147 ? 16.50302 40.63558 11.88901 1.000 43.24002 214 VAL B C 1
ATOM 2349 O O . VAL B 1 147 ? 17.61479 40.46000 12.40262 1.000 40.42675 214 VAL B O 1
ATOM 2353 N N . LEU B 1 148 ? 15.38379 40.73260 12.60053 1.000 43.81980 215 LEU B N 1
ATOM 2354 C CA . LEU B 1 148 ? 15.33478 40.52397 14.04109 1.000 37.78785 215 LEU B CA 1
ATOM 2355 C C . LEU B 1 148 ? 14.57928 39.23316 14.32306 1.000 40.91463 215 LEU B C 1
ATOM 2356 O O . LEU B 1 148 ? 13.41164 39.09982 13.94314 1.000 41.15225 215 LEU B O 1
ATOM 2361 N N . THR B 1 149 ? 15.24417 38.29107 14.98635 1.000 40.22683 216 THR B N 1
ATOM 2362 C CA . THR B 1 149 ? 14.62412 37.05040 15.43366 1.000 39.24888 216 THR B CA 1
ATOM 2363 C C . THR B 1 149 ? 14.39049 37.13945 16.93718 1.000 37.24134 216 THR B C 1
ATOM 2364 O O . THR B 1 149 ? 15.34736 37.24385 17.71122 1.000 34.42373 216 THR B O 1
ATOM 2368 N N . HIS B 1 150 ? 13.12472 37.09964 17.34643 1.000 40.53125 217 HIS B N 1
ATOM 2369 C CA . HIS B 1 150 ? 12.75860 37.21586 18.75379 1.000 38.88972 217 HIS B CA 1
ATOM 2370 C C . HIS B 1 150 ? 11.67762 36.19438 19.06713 1.000 42.23962 217 HIS B C 1
ATOM 2371 O O . HIS B 1 150 ? 10.61117 36.20852 18.44384 1.000 44.30446 217 HIS B O 1
ATOM 2378 N N . ASN B 1 151 ? 11.95694 35.31506 20.03103 1.000 41.81123 218 ASN B N 1
ATOM 2379 C CA . ASN B 1 151 ? 11.01807 34.27294 20.45001 1.000 43.82596 218 ASN B CA 1
ATOM 2380 C C . ASN B 1 151 ? 10.54331 33.44006 19.26089 1.000 46.77477 218 ASN B C 1
ATOM 2381 O O . ASN B 1 151 ? 9.35974 33.11944 19.13143 1.000 47.80722 218 ASN B O 1
ATOM 2386 N N . GLY B 1 152 ? 11.47862 33.09328 18.37880 1.000 46.62970 219 GLY B N 1
ATOM 2387 C CA . GLY B 1 152 ? 11.16225 32.24686 17.24326 1.000 50.25484 219 GLY B CA 1
ATOM 2388 C C . GLY B 1 152 ? 10.29622 32.89271 16.18558 1.000 52.80613 219 GLY B C 1
ATOM 2389 O O . GLY B 1 152 ? 9.54499 32.19154 15.49900 1.000 55.78724 219 GLY B O 1
ATOM 2390 N N . ARG B 1 153 ? 10.38156 34.21157 16.02868 1.000 49.62366 220 ARG B N 1
ATOM 2391 C CA . ARG B 1 153 ? 9.56418 34.92786 15.05676 1.000 51.17898 220 ARG B CA 1
ATOM 2392 C C . ARG B 1 153 ? 10.37080 36.08569 14.49008 1.000 51.32366 220 ARG B C 1
ATOM 2393 O O . ARG B 1 153 ? 10.75313 37.00304 15.22455 1.000 46.28541 220 ARG B O 1
ATOM 2401 N N . GLU B 1 154 ? 10.61636 36.04131 13.18504 1.000 48.34215 221 GLU B N 1
ATOM 2402 C CA . GLU B 1 154 ? 11.42894 37.04136 12.51794 1.000 48.04223 221 GLU B CA 1
ATOM 2403 C C . GLU B 1 154 ? 10.58276 38.23436 12.09075 1.000 48.55122 221 GLU B C 1
ATOM 2404 O O . GLU B 1 154 ? 9.40478 38.10008 11.74697 1.000 47.41804 221 GLU B O 1
ATOM 2410 N N . GLU B 1 155 ? 11.19256 39.42085 12.15073 1.000 46.27590 222 GLU B N 1
ATOM 2411 C CA . GLU B 1 155 ? 10.64512 40.63465 11.53953 1.000 48.19508 222 GLU B CA 1
ATOM 2412 C C . GLU B 1 155 ? 11.68186 41.25082 10.61310 1.000 52.25740 222 GLU B C 1
ATOM 2413 O O . GLU B 1 155 ? 12.84996 40.85846 10.59497 1.000 52.06515 222 GLU B O 1
ATOM 2419 N N . ARG B 1 156 ? 11.24052 42.25496 9.87015 1.000 51.58106 223 ARG B N 1
ATOM 2420 C CA . ARG B 1 156 ? 12.11283 43.10515 9.07692 1.000 48.98605 223 ARG B CA 1
ATOM 2421 C C . ARG B 1 156 ? 12.20539 44.46678 9.74451 1.000 49.99003 223 ARG B C 1
ATOM 2422 O O . ARG B 1 156 ? 11.18754 45.04088 10.13741 1.000 51.09512 223 ARG B O 1
ATOM 2430 N N . ILE B 1 157 ? 13.42946 44.97006 9.88138 1.000 49.17886 224 ILE B N 1
ATOM 2431 C CA . ILE B 1 157 ? 13.70218 46.23412 10.55102 1.000 49.89672 224 ILE B CA 1
ATOM 2432 C C . ILE B 1 157 ? 14.49707 47.11254 9.59637 1.000 51.13949 224 ILE B C 1
ATOM 2433 O O . ILE B 1 157 ? 15.39914 46.62794 8.90425 1.000 53.27495 224 ILE B O 1
ATOM 2438 N N . SER B 1 158 ? 14.16236 48.40164 9.55279 1.000 48.22246 225 SER B N 1
ATOM 2439 C CA . SER B 1 158 ? 14.84947 49.36326 8.69665 1.000 48.65580 225 SER B CA 1
ATOM 2440 C C . SER B 1 158 ? 15.60793 50.34820 9.57705 1.000 49.92363 225 SER B C 1
ATOM 2441 O O . SER B 1 158 ? 15.00364 51.22266 10.20862 1.000 50.76321 225 SER B O 1
ATOM 2444 N N . LEU B 1 159 ? 16.93273 50.20540 9.61805 1.000 47.46347 226 LEU B N 1
ATOM 2445 C CA . LEU B 1 159 ? 17.74310 51.16674 10.35337 1.000 48.21420 226 LEU B CA 1
ATOM 2446 C C . LEU B 1 159 ? 17.81497 52.50215 9.62593 1.000 48.64390 226 LEU B C 1
ATOM 2447 O O . LEU B 1 159 ? 17.92744 53.55066 10.26981 1.000 47.39739 226 LEU B O 1
ATOM 2452 N N . GLN B 1 160 ? 17.72893 52.48238 8.29299 1.000 50.34926 227 GLN B N 1
ATOM 2453 C CA . GLN B 1 160 ? 17.83346 53.70821 7.50693 1.000 48.71413 227 GLN B CA 1
ATOM 2454 C C . GLN B 1 160 ? 16.84231 54.76119 7.98276 1.000 47.49350 227 GLN B C 1
ATOM 2455 O O . GLN B 1 160 ? 17.20793 55.92032 8.21134 1.000 43.48720 227 GLN B O 1
ATOM 2461 N N . ALA B 1 161 ? 15.57794 54.36693 8.14748 1.000 42.44233 228 ALA B N 1
ATOM 2462 C CA . ALA B 1 161 ? 14.55265 55.31928 8.55554 1.000 44.59031 228 ALA B CA 1
ATOM 2463 C C . ALA B 1 161 ? 14.78422 55.82478 9.97318 1.000 47.17469 228 ALA B C 1
ATOM 2464 O O . ALA B 1 161 ? 14.37822 56.94470 10.30363 1.000 45.52791 228 ALA B O 1
ATOM 2466 N N . LEU B 1 162 ? 15.43940 55.02217 10.81666 1.000 47.12511 229 LEU B N 1
ATOM 2467 C CA . LEU B 1 162 ? 15.68609 55.42491 12.19713 1.000 47.26242 229 LEU B CA 1
ATOM 2468 C C . LEU B 1 162 ? 16.67136 56.58325 12.27972 1.000 48.56026 229 LEU B C 1
ATOM 2469 O O . LEU B 1 162 ? 16.55619 57.42999 13.16965 1.000 48.98459 229 LEU B O 1
ATOM 2474 N N . MET B 1 163 ? 17.63783 56.64271 11.36187 1.000 46.75635 230 MET B N 1
ATOM 2475 C CA . MET B 1 163 ? 18.62524 57.71324 11.36349 1.000 46.62076 230 MET B CA 1
ATOM 2476 C C . MET B 1 163 ? 18.35895 58.79757 10.32381 1.000 44.92899 230 MET B C 1
ATOM 2477 O O . MET B 1 163 ? 18.82895 59.92795 10.50135 1.000 43.18653 230 MET B O 1
ATOM 2482 N N . GLN B 1 164 ? 17.58778 58.50578 9.27802 1.000 50.08017 231 GLN B N 1
ATOM 2483 C CA . GLN B 1 164 ? 17.23769 59.50784 8.27539 1.000 52.33701 231 GLN B CA 1
ATOM 2484 C C . GLN B 1 164 ? 15.87503 60.15052 8.52646 1.000 48.92980 231 GLN B C 1
ATOM 2485 O O . GLN B 1 164 ? 15.69045 61.33357 8.21260 1.000 49.45774 231 GLN B O 1
ATOM 2491 N N . ASN B 1 165 ? 14.92319 59.41024 9.10338 1.000 50.07711 232 ASN B N 1
ATOM 2492 C CA . ASN B 1 165 ? 13.54827 59.88061 9.25059 1.000 51.75220 232 ASN B CA 1
ATOM 2493 C C . ASN B 1 165 ? 13.07511 59.96656 10.70270 1.000 53.62804 232 ASN B C 1
ATOM 2494 O O . ASN B 1 165 ? 11.87648 60.17489 10.93256 1.000 58.00820 232 ASN B O 1
ATOM 2499 N N . GLY B 1 166 ? 13.96092 59.80718 11.68842 1.000 50.86385 233 GLY B N 1
ATOM 2500 C CA . GLY B 1 166 ? 13.54877 59.91793 13.08384 1.000 48.02224 233 GLY B CA 1
ATOM 2501 C C . GLY B 1 166 ? 12.57492 58.85652 13.54273 1.000 52.33687 233 GLY B C 1
ATOM 2502 O O . GLY B 1 166 ? 11.80935 59.09260 14.48737 1.000 55.18460 233 GLY B O 1
ATOM 2503 N N . ASP B 1 167 ? 12.58371 57.68660 12.91096 1.000 47.43416 234 ASP B N 1
ATOM 2504 C CA . ASP B 1 167 ? 11.52710 56.69779 13.09783 1.000 49.69171 234 ASP B CA 1
ATOM 2505 C C . ASP B 1 167 ? 11.93815 55.71660 14.18670 1.000 48.57305 234 ASP B C 1
ATOM 2506 O O . ASP B 1 167 ? 12.83475 54.88945 13.98637 1.000 46.47240 234 ASP B O 1
ATOM 2511 N N . LEU B 1 168 ? 11.24415 55.77362 15.31676 1.000 49.84656 235 LEU B N 1
ATOM 2512 C CA . LEU B 1 168 ? 11.52832 54.83060 16.37692 1.000 50.60206 235 LEU B CA 1
ATOM 2513 C C . LEU B 1 168 ? 10.64236 53.59719 16.26768 1.000 51.21028 235 LEU B C 1
ATOM 2514 O O . LEU B 1 168 ? 10.90517 52.60139 16.94905 1.000 55.26164 235 LEU B O 1
ATOM 2519 N N . ASN B 1 169 ? 9.58010 53.67181 15.47040 1.000 56.45161 236 ASN B N 1
ATOM 2520 C CA . ASN B 1 169 ? 8.60781 52.59226 15.37340 1.000 62.02870 236 ASN B CA 1
ATOM 2521 C C . ASN B 1 169 ? 9.14653 51.36968 14.65081 1.000 65.29526 236 ASN B C 1
ATOM 2522 O O . ASN B 1 169 ? 8.44730 50.35814 14.58764 1.000 68.02995 236 ASN B O 1
ATOM 2527 N N . GLN B 1 170 ? 10.36606 51.43877 14.10418 1.000 61.69657 237 GLN B N 1
ATOM 2528 C CA . GLN B 1 170 ? 11.05776 50.24084 13.64968 1.000 59.16396 237 GLN B CA 1
ATOM 2529 C C . GLN B 1 170 ? 12.06836 49.73237 14.66667 1.000 59.75090 237 GLN B C 1
ATOM 2530 O O . GLN B 1 170 ? 12.38583 48.54021 14.65631 1.000 58.32177 237 GLN B O 1
ATOM 2536 N N . ASN B 1 171 ? 12.56463 50.60518 15.54595 1.000 54.72739 238 ASN B N 1
ATOM 2537 C CA . ASN B 1 171 ? 13.48103 50.18613 16.59822 1.000 50.21721 238 ASN B CA 1
ATOM 2538 C C . ASN B 1 171 ? 12.79436 49.19676 17.53446 1.000 53.90671 238 ASN B C 1
ATOM 2539 O O . ASN B 1 171 ? 11.56769 49.18325 17.67117 1.000 55.57025 238 ASN B O 1
ATOM 2544 N N . ARG B 1 172 ? 13.60100 48.35338 18.17845 1.000 48.27181 239 ARG B N 1
ATOM 2545 C CA . ARG B 1 172 ? 13.09270 47.34785 19.09951 1.000 42.46444 239 ARG B CA 1
ATOM 2546 C C . ARG B 1 172 ? 14.04049 47.19998 20.27768 1.000 40.34699 239 ARG B C 1
ATOM 2547 O O . ARG B 1 172 ? 15.25497 47.38395 20.14873 1.000 33.69320 239 ARG B O 1
ATOM 2555 N N . LEU B 1 173 ? 13.46696 46.85169 21.42700 1.000 36.15269 240 LEU B N 1
ATOM 2556 C CA . LEU B 1 173 ? 14.25516 46.43347 22.57511 1.000 31.17616 240 LEU B CA 1
ATOM 2557 C C . LEU B 1 173 ? 14.63368 44.97034 22.39835 1.000 26.89921 240 LEU B C 1
ATOM 2558 O O . LEU B 1 173 ? 13.79779 44.14713 22.01476 1.000 24.31522 240 LEU B O 1
ATOM 2563 N N . LEU B 1 174 ? 15.89343 44.65037 22.66103 1.000 27.15801 241 LEU B N 1
ATOM 2564 C CA . LEU B 1 174 ? 16.38177 43.29174 22.49001 1.000 28.36041 241 LEU B CA 1
ATOM 2565 C C . LEU B 1 174 ? 16.26158 42.50879 23.79428 1.000 27.57564 241 LEU B C 1
ATOM 2566 O O . LEU B 1 174 ? 16.39482 43.06038 24.89056 1.000 23.86246 241 LEU B O 1
ATOM 2571 N N . TYR B 1 175 ? 16.00388 41.20704 23.65941 1.000 24.45021 242 TYR B N 1
ATOM 2572 C CA . TYR B 1 175 ? 15.77019 40.31802 24.79017 1.000 24.31413 242 TYR B CA 1
ATOM 2573 C C . TYR B 1 175 ? 16.76882 39.16346 24.76790 1.000 25.38151 242 TYR B C 1
ATOM 2574 O O . TYR B 1 175 ? 17.47915 38.98662 23.76852 1.000 23.38015 242 TYR B O 1
ATOM 2583 N N . PRO B 1 176 ? 16.87444 38.37633 25.84354 1.000 20.02038 243 PRO B N 1
ATOM 2584 C CA . PRO B 1 176 ? 17.78619 37.22709 25.82156 1.000 19.61424 243 PRO B CA 1
ATOM 2585 C C . PRO B 1 176 ? 17.44975 36.27201 24.68759 1.000 22.93914 243 PRO B C 1
ATOM 2586 O O . PRO B 1 176 ? 16.28248 35.99831 24.40584 1.000 21.47034 243 PRO B O 1
ATOM 2590 N N . GLY B 1 177 ? 18.49392 35.76119 24.03611 1.000 25.77704 244 GLY B N 1
ATOM 2591 C CA . GLY B 1 177 ? 18.33194 34.84309 22.93279 1.000 23.01147 244 GLY B CA 1
ATOM 2592 C C . GLY B 1 177 ? 18.05772 35.48508 21.59226 1.000 26.80442 244 GLY B C 1
ATOM 2593 O O . GLY B 1 177 ? 18.11411 34.78693 20.56982 1.000 25.42147 244 GLY B O 1
ATOM 2594 N N . ASP B 1 178 ? 17.76757 36.78500 21.55449 1.000 25.04660 245 ASP B N 1
ATOM 2595 C CA . ASP B 1 178 ? 17.46647 37.44776 20.29247 1.000 25.21565 245 ASP B CA 1
ATOM 2596 C C . ASP B 1 178 ? 18.67034 37.41555 19.35744 1.000 24.11840 245 ASP B C 1
ATOM 2597 O O . ASP B 1 178 ? 19.82400 37.49465 19.79228 1.000 24.11174 245 ASP B O 1
ATOM 2602 N N . ILE B 1 179 ? 18.39168 37.29346 18.06273 1.000 23.34662 246 ILE B N 1
ATOM 2603 C CA . ILE B 1 179 ? 19.40575 37.36324 17.01988 1.000 28.15074 246 ILE B CA 1
ATOM 2604 C C . ILE B 1 179 ? 19.06191 38.52629 16.10437 1.000 28.83619 246 ILE B C 1
ATOM 2605 O O . ILE B 1 179 ? 17.93121 38.62557 15.61242 1.000 29.42311 246 ILE B O 1
ATOM 2610 N N . LEU B 1 180 ? 20.03172 39.40576 15.89092 1.000 28.10932 247 LEU B N 1
ATOM 2611 C CA . LEU B 1 180 ? 19.91194 40.52158 14.96628 1.000 25.96697 247 LEU B CA 1
ATOM 2612 C C . LEU B 1 180 ? 20.89236 40.28160 13.82800 1.000 31.04492 247 LEU B C 1
ATOM 2613 O O . LEU B 1 180 ? 22.10799 40.25043 14.04949 1.000 30.03559 247 LEU B O 1
ATOM 2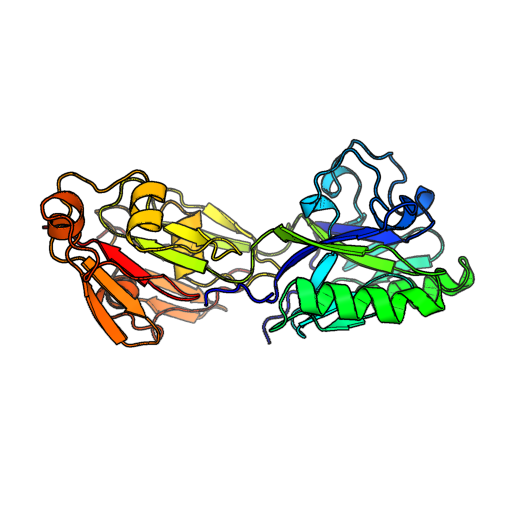618 N N . TYR B 1 181 ? 20.36834 40.08906 12.62236 1.000 32.37992 248 TYR B N 1
ATOM 2619 C CA . TYR B 1 181 ? 21.18454 39.78535 11.45340 1.000 34.45666 248 TYR B CA 1
ATOM 2620 C C . TYR B 1 181 ? 21.09539 40.93369 10.45683 1.000 33.51231 248 TYR B C 1
ATOM 2621 O O . TYR B 1 181 ? 20.00381 41.26353 9.98107 1.000 32.28957 248 TYR B O 1
ATOM 2630 N N . VAL B 1 182 ? 22.24086 41.52611 10.13550 1.000 30.78189 249 VAL B N 1
ATOM 2631 C CA . VAL B 1 182 ? 22.31919 42.59321 9.14129 1.000 34.81778 249 VAL B CA 1
ATOM 2632 C C . VAL B 1 182 ? 22.90075 42.02254 7.85157 1.000 34.32893 249 VAL B C 1
ATOM 2633 O O . VAL B 1 182 ? 24.12218 41.84037 7.74921 1.000 33.75001 249 VAL B O 1
ATOM 2637 N N . PRO B 1 183 ? 22.08046 41.73654 6.84567 1.000 36.23060 250 PRO B N 1
ATOM 2638 C CA . PRO B 1 183 ? 22.59414 41.10794 5.62384 1.000 39.61724 250 PRO B CA 1
ATOM 2639 C C . PRO B 1 183 ? 23.30201 42.10381 4.71516 1.000 37.91729 250 PRO B C 1
ATOM 2640 O O . PRO B 1 183 ? 23.10472 43.31636 4.79723 1.000 37.66647 250 PRO B O 1
ATOM 2644 N N . ARG B 1 184 ? 24.14595 41.55812 3.83762 1.000 40.47844 251 ARG B N 1
ATOM 2645 C CA . ARG B 1 184 ? 24.71665 42.34502 2.75963 1.000 42.06746 251 ARG B CA 1
ATOM 2646 C C . ARG B 1 184 ? 23.66778 42.66350 1.71094 1.000 43.07435 251 ARG B C 1
ATOM 2647 O O . ARG B 1 184 ? 22.49131 42.29685 1.80507 1.000 47.04959 251 ARG B O 1
ATOM 2655 N N . ASN B 1 185 ? 24.14024 43.29968 0.65737 1.000 53.13678 252 ASN B N 1
ATOM 2656 C CA . ASN B 1 185 ? 23.20684 43.98066 -0.18481 1.000 53.03943 252 ASN B CA 1
ATOM 2657 C C . ASN B 1 185 ? 23.29683 43.57086 -1.64103 1.000 50.15776 252 ASN B C 1
ATOM 2658 O O . ASN B 1 185 ? 22.63574 42.59880 -2.03830 1.000 51.96050 252 ASN B O 1
#

Radius of gyration: 22.41 Å; Cα contacts (8 Å, |Δi|>4): 766; chains: 2; bounding box: 41×50×64 Å

Nearest PDB structures (foldseek):
  7xfd-assembly1_A  TM=1.006E+00  e=4.054E-39  Escherichia coli
  7xff-assembly1_H  TM=1.000E+00  e=1.325E-36  Escherichia coli
  2j58-assembly1_F  TM=9.929E-01  e=1.108E-31  Escherichia coli
  2w8h-assembly1_C  TM=9.899E-01  e=8.455E-31  Escherichia coli
  2w8i-assembly1_D  TM=9.893E-01  e=8.993E-31  Escherichia coli

Foldseek 3Di:
DQFDFDAAQWFKQKDWPPCCCQRPVPDDPDASRVVTWGQHNVQWTQGPPQGIQRGGRHTQVRSVVVVQVSCCVPDPNIDMGMDTRGQDGFWEWEDEQQQAGGIDGDGRDWQKPVNVSVVRVHGHPQWPQCFKWKQDPNDIDGAHVCCCPPVVDCPRMDTDTGPMYIYTHGD/DDFDADAAFWFKQKDWPPCCCQRPVPDDPDACSVVGWGQHNVQWTAGPPQGTDRGGRHGQVRSFVVCQVSCCVVPPNIDMGMDTRDQDGFWEFADEFAPAGGIGGDGRDWQKPVNVQVVRNHGHPQWPQQFKWKADPNDIDTAHVCCVVPVVDCVRMGTDTGPMYIYTYGD

Organism: Escherichia coli (strain K12) (NCBI:txid83333)

Sequence (342 aa):
NYQYRVGPGDVLNVTVWDHPELTTPAGQYRS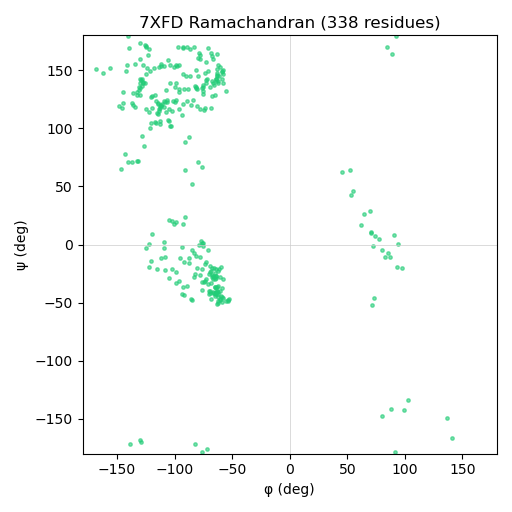SSDTGNWVQPDGTMFYPYIGKVHVVGKTLAEIRSDITGRLATYIADPQVDVNIAAFRSQKAYISGQVNKSGQQAITNVPLTILDAINAAGGLTDTADWRNVVLTHNGREERISLQALMQNGDLNQNRLLYPGDILYVPRNNYQYRVGPGDVLNVTVWDHPELTTPAGQYRSSSDTGNWVQPDGTMFYPYIGKVHVVGKTLAEIRSDITGRLATYIADPQVDVNIAAFRSQKAYISGQVNKSGQQAITNVPLTILDAINAAGGLTDTADWRNVVLTHNGREERISLQALMQNGDLNQNRLLYPGDILYVPRN

B-factor: mean 28.25, std 13.75, range [3.0, 78.46]

Solvent-accessible surface area: 16248 Å² total; per-residue (Å²): 186,38,80,14,107,4,5,62,33,0,0,0,14,7,14,1,12,75,40,80,99,15,10,19,94,47,32,44,146,148,46,12,29,105,30,20,33,155,6,79,122,97,6,4,1,131,4,41,133,21,23,127,0,126,0,63,36,85,11,13,40,66,2,16,80,49,0,38,49,84,0,55,110,117,27,99,117,8,24,0,9,1,15,6,27,15,45,117,26,34,67,0,82,0,45,27,22,6,73,141,65,36,124,22,44,5,31,22,26,56,25,31,0,5,11,0,5,26,74,0,35,7,39,37,121,70,8,35,50,146,44,0,30,6,48,53,126,69,178,100,68,139,2,21,0,37,17,1,7,59,76,10,61,124,125,52,17,72,52,1,92,62,49,3,75,0,95,0,25,166,132,210,62,101,11,112,4,4,64,4,0,0,0,35,5,32,1,145,140,43,87,60,4,39,38,18,5,16,127,142,20,60,49,30,72,32,10,13,17,3,14,44,89,2,17,0,22,2,0,58,21,20,117,0,100,0,43,36,84,8,39,44,68,2,91,74,53,0,37,50,85,0,50,112,127,22,98,115,8,96,14,49,4,70,18,28,14,53,82,27,34,28,0,25,1,16,27,26,9,100,106,34,2,68,23,47,4,31,82,95,62,23,34,0,52,64,0,6,98,66,0,49,23,39,38,157,72,6,37,78,147,56,0,1,6,8,54,119,61,186,73,70,127,1,21,0,35,15,14,97,125,100,56,46,120,132,50,22,78,48,1,93,59,47,3,6,0,21,0,18,126,146

GO terms:
  GO:0015774 polysaccharide transport (P, EXP)
  GO:0015159 polysaccharide transmembrane transporter activity (F, EXP)

InterPro domains:
  IPR003715 Polysaccharide export protein, N-terminal domain [PF02563] (81-165)
  IPR040716 Outer-membrane lipoprotein Wza, C-terminal domain [PF18412] (347-376)
  IPR049712 Polysaccharide export protein [PTHR33619] (36-366)
  IPR054765 SLBB domain [PF22461] (171-249)
  IPR054765 SLBB domain [PF22461] (256-344)

CATH classification: 3.30.1950.10